Protein AF-B0X3X3-F1 (afdb_monomer_lite)

Secondary structure (DSSP, 8-state):
--HHHHHHHHHHHHHHHHHHHHHHHHHH-GGG-SHHHHHHHHHHHHHHHHHHHHHHHHTT---TTHHHHHHHHHHHHHHHHHHHHHHHHHHHHH-S----HHHHHHHHHHHHHHHHHHHHHHHHHHHH-TTS-GGGS--EETTTTEESSHHHHIIIIIHHHHHHHHHHHHHHHHHHHHHHHHHHHHHHHTTT---HHHHHHHHHHHHHHHHHHHHHHHHHHHHHHHHHH-TTS---HHHHIIIIIHHHHHHHHHHHHHHHHHHHHHHHHTTS-GGGTHHHHHHHHHHHHHHHHHHHHHHHHHHHHHHHHH-TT-HHHHHHHHHHHHHHHHHHHHHHHHGGGSTTTSS---

Radius of gyration: 22.92 Å; chains: 1; bounding box: 56×49×72 Å

Sequence (350 aa):
MSGSIIRPIIANITSIVFMLLTLIIYLCIPELRNVHGKCFICYVFSMLCSYTLLVFTKLDYKLYYCYYYQYFWIMAGFFWLNVLCFDIFWTFSSGVVKRDERKRFLKYSLYAWGCPMILLGLIVLIENTSFVPEDFRPQIAADHCYFGGLTAAAIYLYSLMTVLVLVNISFFVMTAIRILRVQRATDVALQHGSRRHSSVEDRYRIHLYLRLFVVMGVSWIFEVASFIACPEGSCNDTAMLLYYVLPVSVLMLAGFSLLVKTKLRINQFARQPQDTIRTDTKLDHERFFLTVLISVVLALSFALNVLSWAFPDNHVLYFLSSVSFYVVGVVIFFLFICNRHVDQWCGRSR

pLDDT: mean 70.04, std 15.09, range [31.62, 97.88]

InterPro domains:
  IPR017981 GPCR, family 2-like, 7TM [PS50261] (1-266)
  IPR051384 Methuselah G-protein coupled receptor [PTHR47154] (10-229)

Foldseek 3Di:
DDLVLVLVLLLLVLLLVLLVVVLVVCVVDVVQPFLLSVLVSQLSVLVSQLSVLVNCLSVQNQDFPLLLSNQLSVQLNLLSLLLNLVVLLCVLPPPDDDPDRPVSSVVSCCRSNVVSVVLSVVLVVQQPDPPDPPVQHQCQDSRRSHRPALNSCVPSPLVVLVVSLVSSVVSVVSSVVSLVVVVVVVVVCVVPDDPDPPVVVSVVVVVVSNVVCLVPSLLSVLVSVCCVVPVDVPDDVVSVCCSPVVSLVVVLVVLVVVLVVLVVVLVVLVPDDDDPRPVVNVVSVLVSVLSVVLSVLSVVLSVLVVVCVVCVVDPVSSSSSSNSVSVSVVVNVCSVVVVVPPVVPVPDDD

Organism: Culex quinquefasciatus (NCBI:txid7176)

Structure (mmCIF, N/CA/C/O backbone):
data_AF-B0X3X3-F1
#
_entry.id   AF-B0X3X3-F1
#
loop_
_atom_site.group_PDB
_atom_site.id
_atom_site.type_symbol
_atom_site.label_atom_id
_atom_site.label_alt_id
_atom_site.label_comp_id
_atom_site.label_asym_id
_atom_site.label_entity_id
_atom_site.label_seq_id
_atom_site.pdbx_PDB_ins_code
_atom_site.Cartn_x
_atom_site.Cartn_y
_atom_site.Cartn_z
_atom_site.occupancy
_atom_site.B_iso_or_equiv
_atom_site.auth_seq_id
_atom_site.auth_comp_id
_atom_site.auth_asym_id
_atom_site.auth_atom_id
_atom_site.pdbx_PDB_model_num
ATOM 1 N N . MET A 1 1 ? 20.658 16.329 -14.217 1.00 51.69 1 MET A N 1
ATOM 2 C CA . MET A 1 1 ? 19.467 15.450 -14.136 1.00 51.69 1 MET A CA 1
ATOM 3 C C . MET A 1 1 ? 18.235 16.281 -14.451 1.00 51.69 1 MET A C 1
ATOM 5 O O . MET A 1 1 ? 18.100 17.353 -13.877 1.00 51.69 1 MET A O 1
ATOM 9 N N . SER A 1 2 ? 17.378 15.831 -15.370 1.00 52.19 2 SER A N 1
ATOM 10 C CA . SER A 1 2 ? 16.112 16.515 -15.673 1.00 52.19 2 SER A CA 1
ATOM 11 C C . SER A 1 2 ? 15.215 16.576 -14.429 1.00 52.19 2 SER A C 1
ATOM 13 O O . SER A 1 2 ? 15.208 15.643 -13.618 1.00 52.19 2 SER A O 1
ATOM 15 N N . GLY A 1 3 ? 14.426 17.646 -14.290 1.00 56.72 3 GLY A N 1
ATOM 16 C CA . GLY A 1 3 ? 13.445 17.798 -13.212 1.00 56.72 3 GLY A CA 1
ATOM 17 C C . GLY A 1 3 ? 12.429 16.648 -13.131 1.00 56.72 3 GLY A C 1
ATOM 18 O O . GLY A 1 3 ? 11.877 16.421 -12.054 1.00 56.72 3 GLY A O 1
ATOM 19 N N . SER A 1 4 ? 12.235 15.876 -14.209 1.00 61.44 4 SER A N 1
ATOM 20 C CA . SER A 1 4 ? 11.372 14.683 -14.221 1.00 61.44 4 SER A CA 1
ATOM 21 C C . SER A 1 4 ? 11.908 13.511 -13.383 1.00 61.44 4 SER A C 1
ATOM 23 O O . SER A 1 4 ? 11.114 12.728 -12.869 1.00 61.44 4 SER A O 1
ATOM 25 N N . ILE A 1 5 ? 13.229 13.399 -13.183 1.00 67.44 5 ILE A N 1
ATOM 26 C CA . ILE A 1 5 ? 13.854 12.294 -12.426 1.00 67.44 5 ILE A CA 1
ATOM 27 C C . ILE A 1 5 ? 14.048 12.671 -10.950 1.00 67.44 5 ILE A C 1
ATOM 29 O O . ILE A 1 5 ? 13.888 11.841 -10.057 1.00 67.44 5 ILE A O 1
ATOM 33 N N . ILE A 1 6 ? 14.345 13.942 -10.669 1.00 72.19 6 ILE A N 1
ATOM 34 C CA . ILE A 1 6 ? 14.645 14.424 -9.310 1.00 72.19 6 ILE A CA 1
ATOM 35 C C . ILE A 1 6 ? 13.415 14.330 -8.399 1.00 72.19 6 ILE A C 1
ATOM 37 O O . ILE A 1 6 ? 13.509 13.878 -7.258 1.00 72.19 6 ILE A O 1
ATOM 41 N N . ARG A 1 7 ? 12.248 14.724 -8.916 1.00 68.62 7 ARG A N 1
ATOM 42 C CA . ARG A 1 7 ? 10.973 14.710 -8.187 1.00 68.62 7 ARG A CA 1
ATOM 43 C C . ARG A 1 7 ? 10.661 13.357 -7.534 1.00 68.62 7 ARG A C 1
ATOM 45 O O . ARG A 1 7 ? 10.563 13.299 -6.306 1.00 68.62 7 ARG A O 1
ATOM 52 N N . PRO A 1 8 ? 10.575 12.249 -8.290 1.00 73.38 8 PRO A N 1
ATOM 53 C CA . PRO A 1 8 ? 10.236 10.963 -7.702 1.00 73.38 8 PRO A CA 1
ATOM 54 C C . PRO A 1 8 ? 11.324 10.403 -6.770 1.00 73.38 8 PRO A C 1
ATOM 56 O O . PRO A 1 8 ? 10.996 9.639 -5.865 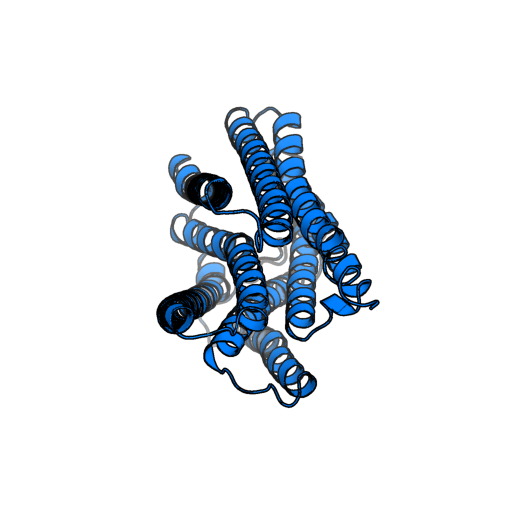1.00 73.38 8 PRO A O 1
ATOM 59 N N . ILE A 1 9 ? 12.599 10.773 -6.948 1.00 79.44 9 ILE A N 1
ATOM 60 C CA . ILE A 1 9 ? 13.672 10.392 -6.014 1.00 79.44 9 ILE A CA 1
ATOM 61 C C . ILE A 1 9 ? 13.445 11.052 -4.650 1.00 79.44 9 ILE A C 1
ATOM 63 O O . ILE A 1 9 ? 13.463 10.362 -3.632 1.00 79.44 9 ILE A O 1
ATOM 67 N N . ILE A 1 10 ? 13.170 12.361 -4.622 1.00 75.06 10 ILE A N 1
ATOM 68 C CA . ILE A 1 10 ? 12.890 13.098 -3.378 1.00 75.06 10 ILE A CA 1
ATOM 69 C C . ILE A 1 10 ? 11.678 12.495 -2.657 1.00 75.06 10 ILE A C 1
ATOM 71 O O . ILE A 1 10 ? 11.734 12.259 -1.447 1.00 75.06 10 ILE A O 1
ATOM 75 N N . ALA A 1 11 ? 10.603 12.196 -3.392 1.00 72.44 11 ALA A N 1
ATOM 76 C CA . ALA A 1 11 ? 9.403 11.583 -2.827 1.00 72.44 11 ALA A CA 1
ATOM 77 C C . ALA A 1 11 ? 9.692 10.208 -2.193 1.00 72.44 11 ALA A C 1
ATOM 79 O O . ALA A 1 11 ? 9.263 9.945 -1.066 1.00 72.44 11 ALA A O 1
ATOM 80 N N . ASN A 1 12 ? 10.470 9.363 -2.876 1.00 78.56 12 ASN A N 1
ATOM 81 C CA . ASN A 1 12 ? 10.851 8.042 -2.380 1.00 78.56 12 ASN A CA 1
ATOM 82 C C . ASN A 1 12 ? 11.773 8.120 -1.151 1.00 78.56 12 ASN A C 1
ATOM 84 O O . ASN A 1 12 ? 11.523 7.431 -0.165 1.00 78.56 12 ASN A O 1
ATOM 88 N N . ILE A 1 13 ? 12.802 8.978 -1.166 1.00 78.69 13 ILE A N 1
ATOM 89 C CA . ILE A 1 13 ? 13.702 9.180 -0.013 1.00 78.69 13 ILE A CA 1
ATOM 90 C C . ILE A 1 13 ? 12.909 9.661 1.199 1.00 78.69 13 ILE A C 1
ATOM 92 O O . ILE A 1 13 ? 13.101 9.169 2.311 1.00 78.69 13 ILE A O 1
ATOM 96 N N . THR A 1 14 ? 11.975 10.584 0.982 1.00 73.75 14 THR A N 1
ATOM 97 C CA . THR A 1 14 ? 11.128 11.068 2.068 1.00 73.75 14 THR A CA 1
ATOM 98 C C . THR A 1 14 ? 10.251 9.934 2.607 1.00 73.75 14 THR A C 1
ATOM 100 O O . THR A 1 14 ? 10.265 9.694 3.809 1.00 73.75 14 THR A O 1
ATOM 103 N N . SER A 1 15 ? 9.590 9.142 1.754 1.00 77.38 15 SER A N 1
ATOM 104 C CA . SER A 1 15 ? 8.859 7.938 2.196 1.00 77.38 15 SER A CA 1
ATOM 105 C C . SER A 1 15 ? 9.709 7.006 3.070 1.00 77.38 15 SER A C 1
ATOM 107 O O . SER A 1 15 ? 9.257 6.576 4.131 1.00 77.38 15 SER A O 1
ATOM 109 N N . ILE A 1 16 ? 10.954 6.737 2.662 1.00 80.69 16 ILE A N 1
ATOM 110 C CA . ILE A 1 16 ? 11.900 5.869 3.383 1.00 80.69 16 ILE A CA 1
ATOM 111 C C . ILE A 1 16 ? 12.154 6.386 4.803 1.00 80.69 16 ILE A C 1
ATOM 113 O O . ILE A 1 16 ? 12.035 5.620 5.759 1.00 80.69 16 ILE A O 1
ATOM 117 N N . VAL A 1 17 ? 12.446 7.681 4.967 1.00 78.62 17 VAL A N 1
ATOM 118 C CA . VAL A 1 17 ? 12.699 8.289 6.289 1.00 78.62 17 VAL A CA 1
ATOM 119 C C . VAL A 1 17 ? 11.501 8.091 7.223 1.00 78.62 17 VAL A C 1
ATOM 121 O O . VAL A 1 17 ? 11.659 7.688 8.374 1.00 78.62 17 VAL A O 1
ATOM 124 N N . PHE A 1 18 ? 10.285 8.313 6.729 1.00 72.50 18 PHE A N 1
ATOM 125 C CA . PHE A 1 18 ? 9.070 8.200 7.538 1.00 72.50 18 PHE A CA 1
ATOM 126 C C . PHE A 1 18 ? 8.701 6.746 7.856 1.00 72.50 18 PHE A C 1
ATOM 128 O O . PHE A 1 18 ? 8.250 6.447 8.967 1.00 72.50 18 PHE A O 1
ATOM 135 N N . MET A 1 19 ? 8.929 5.824 6.920 1.00 77.00 19 MET A N 1
ATOM 136 C CA . MET A 1 19 ? 8.778 4.389 7.166 1.00 77.00 19 MET A CA 1
ATOM 137 C C . MET A 1 19 ? 9.785 3.891 8.209 1.00 77.00 19 MET A C 1
ATOM 139 O O . MET A 1 19 ? 9.397 3.131 9.095 1.00 77.00 19 MET A O 1
ATOM 143 N N . LEU A 1 20 ? 11.035 4.370 8.175 1.00 77.00 20 LEU A N 1
ATOM 144 C CA . LEU A 1 20 ? 12.046 4.074 9.198 1.00 77.00 20 LEU A CA 1
ATOM 145 C C . LEU A 1 20 ? 11.620 4.571 10.578 1.00 77.00 20 LEU A C 1
ATOM 147 O O . LEU A 1 20 ? 11.649 3.802 11.536 1.00 77.00 20 LEU A O 1
ATOM 151 N N . LEU A 1 21 ? 11.174 5.826 10.683 1.00 72.94 21 LEU A N 1
ATOM 152 C CA . LEU A 1 21 ? 10.665 6.378 11.942 1.00 72.94 21 LEU A CA 1
ATOM 153 C C . LEU A 1 21 ? 9.489 5.552 12.479 1.00 72.94 21 LEU A C 1
ATOM 155 O O . LEU A 1 21 ? 9.468 5.185 13.653 1.00 72.94 21 LEU A O 1
ATOM 159 N N . THR A 1 22 ? 8.544 5.198 11.606 1.00 75.12 22 THR A N 1
ATOM 160 C CA . THR A 1 22 ? 7.396 4.353 11.962 1.00 75.12 22 THR A CA 1
ATOM 161 C C . THR A 1 22 ? 7.855 2.995 12.492 1.00 75.12 22 THR A C 1
ATOM 163 O O . THR A 1 22 ? 7.367 2.541 13.528 1.00 75.12 22 THR A O 1
ATOM 166 N N . LEU A 1 23 ? 8.818 2.361 11.817 1.00 77.31 23 LEU A N 1
ATOM 167 C CA . LEU A 1 23 ? 9.376 1.072 12.213 1.00 77.31 23 LEU A CA 1
ATOM 168 C C . LEU A 1 23 ? 10.046 1.156 13.589 1.00 77.31 23 LEU A C 1
ATOM 170 O O . LEU A 1 23 ? 9.747 0.342 14.460 1.00 77.31 23 LEU A O 1
ATOM 174 N N . ILE A 1 24 ? 10.893 2.167 13.803 1.00 75.94 24 ILE A N 1
ATOM 175 C CA . ILE A 1 24 ? 11.580 2.403 15.079 1.00 75.94 24 ILE A CA 1
ATOM 176 C C . ILE A 1 24 ? 10.559 2.508 16.206 1.00 75.94 24 ILE A C 1
ATOM 178 O O . ILE A 1 24 ? 10.681 1.825 17.218 1.00 75.94 24 ILE A O 1
ATOM 182 N N . ILE A 1 25 ? 9.510 3.306 16.031 1.00 75.62 25 ILE A N 1
ATOM 183 C CA . ILE A 1 25 ? 8.576 3.558 17.125 1.00 75.62 25 ILE A CA 1
ATOM 184 C C . ILE A 1 25 ? 7.717 2.319 17.423 1.00 75.62 25 ILE A C 1
ATOM 186 O O . ILE A 1 25 ? 7.512 1.981 18.590 1.00 75.62 25 ILE A O 1
ATOM 190 N N . TYR A 1 26 ? 7.276 1.584 16.398 1.00 74.06 26 TYR A N 1
ATOM 191 C CA . TYR A 1 26 ? 6.576 0.309 16.592 1.00 74.06 26 TYR A CA 1
ATOM 192 C C . TYR A 1 26 ? 7.452 -0.763 17.265 1.00 74.06 26 TYR A C 1
ATOM 194 O O . TYR A 1 26 ? 6.925 -1.634 17.959 1.00 74.06 26 TYR A O 1
ATOM 202 N N . LEU A 1 27 ? 8.776 -0.717 17.077 1.00 78.06 27 LEU A N 1
ATOM 203 C CA . LEU A 1 27 ? 9.722 -1.618 17.739 1.00 78.06 27 LEU A CA 1
ATOM 204 C C . LEU A 1 27 ? 10.036 -1.192 19.180 1.00 78.06 27 LEU A C 1
ATOM 206 O O . LEU A 1 27 ? 10.147 -2.062 20.049 1.00 78.06 27 LEU A O 1
ATOM 210 N N . CYS A 1 28 ? 10.150 0.115 19.431 1.00 74.19 28 CYS A N 1
ATOM 211 C CA . CYS A 1 28 ? 10.475 0.689 20.737 1.00 74.19 28 CYS A CA 1
ATOM 212 C C . CYS A 1 28 ? 9.324 0.606 21.741 1.00 74.19 28 CYS A C 1
ATOM 214 O O . CYS A 1 28 ? 9.598 0.527 22.932 1.00 74.19 28 CYS A O 1
ATOM 216 N N . ILE A 1 29 ? 8.066 0.622 21.287 1.00 74.50 29 ILE A N 1
ATOM 217 C CA . ILE A 1 29 ? 6.879 0.598 22.154 1.00 74.50 29 ILE A CA 1
ATOM 218 C C . ILE A 1 29 ? 6.342 -0.842 22.247 1.00 74.50 29 ILE A C 1
ATOM 220 O O . ILE A 1 29 ? 5.699 -1.323 21.303 1.00 74.50 29 ILE A O 1
ATOM 224 N N . PRO A 1 30 ? 6.573 -1.573 23.357 1.00 73.25 30 PRO A N 1
ATOM 225 C CA . PRO A 1 30 ? 6.165 -2.970 23.490 1.00 73.25 30 PRO A CA 1
ATOM 226 C C . PRO A 1 30 ? 4.664 -3.201 23.305 1.00 73.25 30 PRO A C 1
ATOM 228 O O . PRO A 1 30 ? 4.270 -4.225 22.743 1.00 73.25 30 PRO A O 1
ATOM 231 N N . GLU A 1 31 ? 3.844 -2.236 23.713 1.00 66.75 31 GLU A N 1
ATOM 232 C CA . GLU A 1 31 ? 2.381 -2.250 23.655 1.00 66.75 31 GLU A CA 1
ATOM 233 C C . GLU A 1 31 ? 1.847 -2.256 22.213 1.00 66.75 31 GLU A C 1
ATOM 235 O O . GLU A 1 31 ? 0.705 -2.661 21.968 1.00 66.75 31 GLU A O 1
ATOM 240 N N . LEU A 1 32 ? 2.659 -1.825 21.239 1.00 65.94 32 LEU A N 1
ATOM 241 C CA . LEU A 1 32 ? 2.320 -1.862 19.815 1.00 65.94 32 LEU A CA 1
ATOM 242 C C . LEU A 1 32 ? 2.666 -3.205 19.160 1.00 65.94 32 LEU A C 1
ATOM 244 O O . LEU A 1 32 ? 2.128 -3.509 18.101 1.00 65.94 32 LEU A O 1
ATOM 248 N N . ARG A 1 33 ? 3.481 -4.064 19.786 1.00 78.88 33 ARG A N 1
ATOM 249 C CA . ARG A 1 33 ? 3.977 -5.329 19.198 1.00 78.88 33 ARG A CA 1
ATOM 250 C C . ARG A 1 33 ? 3.035 -6.526 19.386 1.00 78.88 33 ARG A C 1
ATOM 252 O O . ARG A 1 33 ? 3.477 -7.676 19.464 1.00 78.88 33 ARG A O 1
ATOM 259 N N . ASN A 1 34 ? 1.729 -6.275 19.437 1.00 81.81 34 ASN A N 1
ATOM 260 C CA . ASN A 1 34 ? 0.716 -7.331 19.341 1.00 81.81 34 ASN A CA 1
ATOM 261 C C . ASN A 1 34 ? 0.719 -7.967 17.931 1.00 81.81 34 ASN A C 1
ATOM 263 O O . ASN A 1 34 ? 1.446 -7.522 17.044 1.00 81.81 34 ASN A O 1
ATOM 267 N N . VAL A 1 35 ? -0.073 -9.020 17.693 1.00 85.50 35 VAL A N 1
ATOM 268 C CA . VAL A 1 35 ? -0.091 -9.708 16.378 1.00 85.50 35 VAL A CA 1
ATOM 269 C C . VAL A 1 35 ? -0.354 -8.747 15.222 1.00 85.50 35 VAL A C 1
ATOM 271 O O . VAL A 1 35 ? 0.333 -8.824 14.208 1.00 85.50 35 VAL A O 1
ATOM 274 N N . HIS A 1 36 ? -1.309 -7.832 15.385 1.00 82.62 36 HIS A N 1
ATOM 275 C CA . HIS A 1 36 ? -1.642 -6.855 14.356 1.00 82.62 36 HIS A CA 1
ATOM 276 C C . HIS A 1 36 ? -0.459 -5.919 14.075 1.00 82.62 36 HIS A C 1
ATOM 278 O O . HIS A 1 36 ? -0.061 -5.748 12.927 1.00 82.62 36 HIS A O 1
ATOM 284 N N . GLY A 1 37 ? 0.160 -5.377 15.125 1.00 82.19 37 GLY A N 1
ATOM 285 C CA . GLY A 1 37 ? 1.334 -4.521 14.998 1.00 82.19 37 GLY A CA 1
ATOM 286 C C . GLY A 1 37 ? 2.544 -5.243 14.414 1.00 82.19 37 GLY A C 1
ATOM 287 O O . GLY A 1 37 ? 3.256 -4.659 13.611 1.00 82.19 37 GLY A O 1
ATOM 288 N N . LYS A 1 38 ? 2.743 -6.534 14.708 1.00 87.94 38 LYS A N 1
ATOM 289 C CA . LYS A 1 38 ? 3.776 -7.352 14.048 1.00 87.94 38 LYS A CA 1
ATOM 290 C C . LYS A 1 38 ? 3.525 -7.489 12.546 1.00 87.94 38 LYS A C 1
ATOM 292 O O . LYS A 1 38 ? 4.461 -7.343 11.771 1.00 87.94 38 LYS A O 1
ATOM 297 N N . CYS A 1 39 ? 2.276 -7.711 12.130 1.00 89.56 39 CYS A N 1
ATOM 298 C CA . CYS A 1 39 ? 1.922 -7.729 10.706 1.00 89.56 39 CYS A CA 1
ATOM 299 C C . CYS A 1 39 ? 2.173 -6.361 10.053 1.00 89.56 39 CYS A C 1
ATOM 301 O O . CYS A 1 39 ? 2.692 -6.294 8.942 1.00 89.56 39 CYS A O 1
ATOM 303 N N . PHE A 1 40 ? 1.858 -5.273 10.763 1.00 84.19 40 PHE A N 1
ATOM 304 C CA . PHE A 1 40 ? 2.094 -3.910 10.289 1.00 84.19 40 PHE A CA 1
ATOM 305 C C . PHE A 1 40 ? 3.588 -3.594 10.156 1.00 84.19 40 PHE A C 1
ATOM 307 O O . PHE A 1 40 ? 4.004 -3.044 9.144 1.00 84.19 40 PHE A O 1
ATOM 314 N N . ILE A 1 41 ? 4.409 -4.013 11.121 1.00 87.12 41 ILE A N 1
ATOM 315 C CA . ILE A 1 41 ? 5.874 -3.922 11.059 1.00 87.12 41 ILE A CA 1
ATOM 316 C C . ILE A 1 41 ? 6.398 -4.643 9.812 1.00 87.12 41 ILE A C 1
ATOM 318 O O . ILE A 1 41 ? 7.181 -4.063 9.067 1.00 87.12 41 ILE A O 1
ATOM 322 N N . CYS A 1 42 ? 5.948 -5.874 9.545 1.00 94.12 42 CYS A N 1
ATOM 323 C CA . CYS A 1 42 ? 6.378 -6.626 8.362 1.00 94.12 42 CYS A CA 1
ATOM 324 C C . CYS A 1 42 ? 5.932 -5.971 7.044 1.00 94.12 42 CYS A C 1
ATOM 326 O O . CYS A 1 42 ? 6.711 -5.937 6.090 1.00 94.12 42 CYS A O 1
ATOM 328 N N . TYR A 1 43 ? 4.723 -5.402 7.000 1.00 90.50 43 TYR A N 1
ATOM 329 C CA . TYR A 1 43 ? 4.252 -4.595 5.872 1.00 90.50 43 TYR A CA 1
ATOM 330 C C . TYR A 1 43 ? 5.160 -3.381 5.628 1.00 90.50 43 TYR A C 1
ATOM 332 O O . TYR A 1 43 ? 5.707 -3.232 4.535 1.00 90.50 43 TYR A O 1
ATOM 340 N N . VAL A 1 44 ? 5.362 -2.541 6.652 1.00 85.00 44 VAL A N 1
ATOM 341 C CA . VAL A 1 44 ? 6.178 -1.319 6.554 1.00 85.00 44 VAL A CA 1
ATOM 342 C C . VAL A 1 44 ? 7.615 -1.658 6.175 1.00 85.00 44 VAL A C 1
ATOM 344 O O . VAL A 1 44 ? 8.192 -0.983 5.332 1.00 85.00 44 VAL A O 1
ATOM 347 N N . PHE A 1 45 ? 8.178 -2.723 6.744 1.00 92.38 45 PHE A N 1
ATOM 348 C CA . PHE A 1 45 ? 9.517 -3.197 6.408 1.00 92.38 45 PHE A CA 1
ATOM 349 C C . PHE A 1 45 ? 9.628 -3.639 4.941 1.00 92.38 45 PHE A C 1
ATOM 351 O O . PHE A 1 45 ? 10.558 -3.232 4.251 1.00 92.38 45 PHE A O 1
ATOM 358 N N . SER A 1 46 ? 8.655 -4.404 4.437 1.00 94.62 46 SER A N 1
ATOM 359 C CA . SER A 1 46 ? 8.650 -4.839 3.032 1.00 94.62 46 SER A CA 1
ATOM 360 C C . SER A 1 46 ? 8.578 -3.644 2.078 1.00 94.62 46 SER A C 1
ATOM 362 O O . SER A 1 46 ? 9.344 -3.557 1.116 1.00 94.62 46 SER A O 1
ATOM 364 N N . MET A 1 47 ? 7.713 -2.674 2.390 1.00 86.94 47 MET A N 1
ATOM 365 C CA . MET A 1 47 ? 7.604 -1.437 1.620 1.00 86.94 47 MET A CA 1
ATOM 366 C C . MET A 1 47 ? 8.887 -0.605 1.690 1.00 86.94 47 MET A C 1
ATOM 368 O O . MET A 1 47 ? 9.356 -0.140 0.656 1.00 86.94 47 MET A O 1
ATOM 372 N N . LEU A 1 48 ? 9.497 -0.465 2.868 1.00 87.62 48 LEU A N 1
ATOM 373 C CA . LEU A 1 48 ? 10.762 0.244 3.055 1.00 87.62 48 LEU A CA 1
ATOM 374 C C . LEU A 1 48 ? 11.862 -0.321 2.141 1.00 87.62 48 LEU A C 1
ATOM 376 O O . LEU A 1 48 ? 12.534 0.443 1.444 1.00 87.62 48 LEU A O 1
ATOM 380 N N . CYS A 1 49 ? 12.018 -1.648 2.105 1.00 94.62 49 CYS A N 1
ATOM 381 C CA . CYS A 1 49 ? 12.972 -2.315 1.220 1.00 94.62 49 CYS A CA 1
ATOM 382 C C . CYS A 1 49 ? 12.662 -2.051 -0.263 1.00 94.62 49 CYS A C 1
ATOM 384 O O . CYS A 1 49 ? 13.565 -1.699 -1.022 1.00 94.62 49 CYS A O 1
ATOM 386 N N . SER A 1 50 ? 11.388 -2.135 -0.658 1.00 91.62 50 SER A N 1
ATOM 387 C CA . SER A 1 50 ? 10.935 -1.832 -2.023 1.00 91.62 50 SER A CA 1
ATOM 388 C C . SER A 1 50 ? 11.235 -0.388 -2.448 1.00 91.62 50 SER A C 1
ATOM 390 O O . SER A 1 50 ? 11.757 -0.164 -3.539 1.00 91.62 50 SER A O 1
ATOM 392 N N . TYR A 1 51 ? 10.932 0.604 -1.604 1.00 87.88 51 TYR A N 1
ATOM 393 C CA . TYR A 1 51 ? 11.211 2.015 -1.903 1.00 87.88 51 TYR A CA 1
ATOM 394 C C . TYR A 1 51 ? 12.713 2.306 -1.950 1.00 87.88 51 TYR A C 1
ATOM 396 O O . TYR A 1 51 ? 13.151 3.109 -2.771 1.00 87.88 51 TYR A O 1
ATOM 404 N N . THR A 1 52 ? 13.503 1.640 -1.105 1.00 91.25 52 THR A N 1
ATOM 405 C CA . THR A 1 52 ? 14.966 1.776 -1.090 1.00 91.25 52 THR A CA 1
ATOM 406 C C . THR A 1 52 ? 15.579 1.286 -2.399 1.00 91.25 52 THR A C 1
ATOM 408 O O . THR A 1 52 ? 16.364 2.005 -3.016 1.00 91.25 52 THR A O 1
ATOM 411 N N . LEU A 1 53 ? 15.170 0.105 -2.869 1.00 89.94 53 LEU A N 1
ATOM 412 C CA . LEU A 1 53 ? 15.591 -0.411 -4.172 1.00 89.94 53 LEU A CA 1
ATOM 413 C C . LEU A 1 53 ? 15.179 0.539 -5.303 1.00 89.94 53 LEU A C 1
ATOM 415 O O . LEU A 1 53 ? 16.021 0.894 -6.120 1.00 89.94 53 LEU A O 1
ATOM 419 N N . LEU A 1 54 ? 13.951 1.064 -5.283 1.00 87.06 54 LEU A N 1
ATOM 420 C CA . LEU A 1 54 ? 13.473 2.022 -6.284 1.00 87.06 54 LEU A CA 1
ATOM 421 C C . LEU A 1 54 ? 14.276 3.340 -6.324 1.00 87.06 54 LEU A C 1
ATOM 423 O O . LEU A 1 54 ? 14.324 4.005 -7.357 1.00 87.06 54 LEU A O 1
ATOM 427 N N . VAL A 1 55 ? 14.885 3.766 -5.213 1.00 88.00 55 VAL A N 1
ATOM 428 C CA . VAL A 1 55 ? 15.810 4.915 -5.211 1.00 88.00 55 VAL A CA 1
ATOM 429 C C . VAL A 1 55 ? 17.130 4.540 -5.874 1.00 88.00 55 VAL A C 1
ATOM 431 O O . VAL A 1 55 ? 17.613 5.303 -6.709 1.00 88.00 55 VAL A O 1
ATOM 434 N N . PHE A 1 56 ? 17.692 3.374 -5.547 1.00 87.12 56 PHE A N 1
ATOM 435 C CA . PHE A 1 56 ? 18.939 2.912 -6.157 1.00 87.12 56 PHE A CA 1
ATOM 436 C C . PHE A 1 56 ? 18.824 2.781 -7.676 1.00 87.12 56 PHE A C 1
ATOM 438 O O . PHE A 1 56 ? 19.716 3.235 -8.389 1.00 87.12 56 PHE A O 1
ATOM 445 N N . THR A 1 57 ? 17.704 2.255 -8.175 1.00 83.75 57 THR A N 1
ATOM 446 C CA . THR A 1 57 ? 17.467 2.121 -9.620 1.00 83.75 57 THR A CA 1
ATOM 447 C C . THR A 1 57 ? 17.357 3.477 -10.312 1.00 83.75 57 THR A C 1
ATOM 449 O O . THR A 1 57 ? 17.934 3.676 -11.374 1.00 83.75 57 THR A O 1
ATOM 452 N N . LYS A 1 58 ? 16.689 4.460 -9.693 1.00 83.50 58 LYS A N 1
ATOM 453 C CA . LYS A 1 58 ? 16.564 5.826 -10.242 1.00 83.50 58 LYS A CA 1
ATOM 454 C C . LYS A 1 58 ? 17.860 6.634 -10.209 1.00 83.50 58 LYS A C 1
ATOM 456 O O . LYS A 1 58 ? 17.985 7.604 -10.952 1.00 83.50 58 LYS A O 1
ATOM 461 N N . LEU A 1 59 ? 18.793 6.260 -9.340 1.00 85.06 59 LEU A N 1
ATOM 462 C CA . LEU A 1 59 ? 20.145 6.816 -9.286 1.00 85.06 59 LEU A CA 1
ATOM 463 C C . LEU A 1 59 ? 21.124 6.077 -10.215 1.00 85.06 59 LEU A C 1
ATOM 465 O O . LEU A 1 59 ? 22.319 6.347 -10.157 1.00 85.06 59 LEU A O 1
ATOM 469 N N . ASP A 1 60 ? 20.617 5.179 -11.068 1.00 80.25 60 ASP A N 1
ATOM 470 C CA . ASP A 1 60 ? 21.384 4.416 -12.059 1.00 80.25 60 ASP A CA 1
ATOM 471 C C . ASP A 1 60 ? 22.472 3.512 -11.439 1.00 80.25 60 ASP A C 1
ATOM 473 O O . ASP A 1 60 ? 23.504 3.206 -12.041 1.00 80.25 60 ASP A O 1
ATOM 477 N N . TYR A 1 61 ? 22.252 3.052 -10.199 1.00 79.94 61 TYR A N 1
ATOM 478 C CA . TYR A 1 61 ? 23.106 2.032 -9.595 1.00 79.94 61 TYR A CA 1
ATOM 479 C C . TYR A 1 61 ? 22.787 0.663 -10.197 1.00 79.94 61 TYR A C 1
ATOM 481 O O . TYR A 1 61 ? 21.710 0.103 -9.978 1.00 79.94 61 TYR A O 1
ATOM 489 N N . LYS A 1 62 ? 23.767 0.082 -10.895 1.00 75.88 62 LYS A N 1
ATOM 490 C CA . LYS A 1 62 ? 23.684 -1.283 -11.427 1.00 75.88 62 LYS A CA 1
ATOM 491 C C . LYS A 1 62 ? 23.719 -2.296 -10.289 1.00 75.88 62 LYS A C 1
ATOM 493 O O . LYS A 1 62 ? 24.781 -2.613 -9.754 1.00 75.88 62 LYS A O 1
ATOM 498 N N . LEU A 1 63 ? 22.551 -2.806 -9.922 1.00 76.94 63 LEU A N 1
ATOM 499 C CA . LEU A 1 63 ? 22.409 -3.830 -8.898 1.00 76.94 63 LEU A CA 1
ATOM 500 C C . LEU A 1 63 ? 22.014 -5.151 -9.564 1.00 76.94 63 LEU A C 1
ATOM 502 O O . LEU A 1 63 ? 20.911 -5.291 -10.087 1.00 76.94 63 LEU A O 1
ATOM 506 N N . TYR A 1 64 ? 22.919 -6.131 -9.549 1.00 78.75 64 TYR A N 1
ATOM 507 C CA . TYR A 1 64 ? 22.636 -7.456 -10.100 1.00 78.75 64 TYR A CA 1
ATOM 508 C C . TYR A 1 64 ? 21.384 -8.050 -9.455 1.00 78.75 64 TYR A C 1
ATOM 510 O O . TYR A 1 64 ? 21.204 -7.958 -8.240 1.00 78.75 64 TYR A O 1
ATOM 518 N N . TYR A 1 65 ? 20.524 -8.663 -10.272 1.00 81.50 65 TYR A N 1
ATOM 519 C CA . TYR A 1 65 ? 19.302 -9.326 -9.806 1.00 81.50 65 TYR A CA 1
ATOM 520 C C . TYR A 1 65 ? 18.300 -8.404 -9.088 1.00 81.50 65 TYR A C 1
ATOM 522 O O . TYR A 1 65 ? 17.362 -8.889 -8.454 1.00 81.50 65 TYR A O 1
ATOM 530 N N . CYS A 1 66 ? 18.449 -7.080 -9.210 1.00 86.19 66 CYS A N 1
ATOM 531 C CA . CYS A 1 66 ? 17.585 -6.082 -8.577 1.00 86.19 66 CYS A CA 1
ATOM 532 C C . CYS A 1 66 ? 16.094 -6.305 -8.827 1.00 86.19 66 CYS A C 1
ATOM 534 O O . CYS A 1 66 ? 15.296 -6.110 -7.916 1.00 86.19 66 CYS A O 1
ATOM 536 N N . TYR A 1 67 ? 15.723 -6.760 -10.025 1.00 85.62 67 TYR A N 1
ATOM 537 C CA . TYR A 1 67 ? 14.347 -7.086 -10.377 1.00 85.62 67 TYR A CA 1
ATOM 538 C C . TYR A 1 67 ? 13.740 -8.134 -9.431 1.00 85.62 67 TYR A C 1
ATOM 540 O O . TYR A 1 67 ? 12.644 -7.934 -8.913 1.00 85.62 67 TYR A O 1
ATOM 548 N N . TYR A 1 68 ? 14.463 -9.221 -9.144 1.00 89.88 68 TYR A N 1
ATOM 549 C CA . TYR A 1 68 ? 13.962 -10.296 -8.285 1.00 89.88 68 TYR A CA 1
ATOM 550 C C . TYR A 1 68 ? 13.736 -9.807 -6.852 1.00 89.88 68 TYR A C 1
ATOM 552 O O . TYR A 1 68 ? 12.717 -10.124 -6.236 1.00 89.88 68 TYR A O 1
ATOM 560 N N . TYR A 1 69 ? 14.650 -8.975 -6.346 1.00 91.12 69 TYR A N 1
ATOM 561 C CA . TYR A 1 69 ? 14.490 -8.333 -5.044 1.00 91.12 69 TYR A CA 1
ATOM 562 C C . TYR A 1 69 ? 13.318 -7.349 -5.041 1.00 91.12 69 TYR A C 1
ATOM 564 O O . TYR A 1 69 ? 12.484 -7.398 -4.138 1.00 91.12 69 TYR A O 1
ATOM 572 N N . GLN A 1 70 ? 13.220 -6.486 -6.054 1.00 90.75 70 GLN A N 1
ATOM 573 C CA . GLN A 1 70 ? 12.147 -5.501 -6.183 1.00 90.75 70 GLN A CA 1
ATOM 574 C C . GLN A 1 70 ? 10.777 -6.185 -6.213 1.00 90.75 70 GLN A C 1
ATOM 576 O O . GLN A 1 70 ? 9.883 -5.808 -5.453 1.00 90.75 70 GLN A O 1
ATOM 581 N N . TYR A 1 71 ? 10.631 -7.223 -7.039 1.00 92.44 71 TYR A N 1
ATOM 582 C CA . TYR A 1 71 ? 9.409 -8.009 -7.151 1.00 92.44 71 TYR A CA 1
ATOM 583 C C . TYR A 1 71 ? 9.029 -8.651 -5.813 1.00 92.44 71 TYR A C 1
ATOM 585 O O . TYR A 1 71 ? 7.894 -8.502 -5.356 1.00 92.44 71 TYR A O 1
ATOM 593 N N . PHE A 1 72 ? 9.983 -9.317 -5.153 1.00 95.69 72 PHE A N 1
ATOM 594 C CA . PHE A 1 72 ? 9.750 -9.956 -3.860 1.00 95.69 72 PHE A CA 1
ATOM 595 C C . PHE A 1 72 ? 9.250 -8.963 -2.810 1.00 95.69 72 PHE A C 1
ATOM 597 O O . PHE A 1 72 ? 8.248 -9.232 -2.148 1.00 95.69 72 PHE A O 1
ATOM 604 N N . TRP A 1 73 ? 9.914 -7.813 -2.668 1.00 96.12 73 TRP A N 1
ATOM 605 C CA . TRP A 1 73 ? 9.565 -6.830 -1.643 1.00 96.12 73 TRP A CA 1
ATOM 606 C C . TRP A 1 73 ? 8.222 -6.148 -1.903 1.00 96.12 73 TRP A C 1
ATOM 608 O O . TRP A 1 73 ? 7.448 -5.980 -0.956 1.00 96.12 73 TRP A O 1
ATOM 618 N N . ILE A 1 74 ? 7.909 -5.814 -3.162 1.00 91.50 74 ILE A N 1
ATOM 619 C CA . ILE A 1 74 ? 6.581 -5.298 -3.527 1.00 91.50 74 ILE A CA 1
ATOM 620 C C . ILE A 1 74 ? 5.516 -6.340 -3.178 1.00 91.50 74 ILE A C 1
ATOM 622 O O . ILE A 1 74 ? 4.581 -6.038 -2.433 1.00 91.50 74 ILE A O 1
ATOM 626 N N . MET A 1 75 ? 5.672 -7.580 -3.651 1.00 94.88 75 MET A N 1
ATOM 627 C CA . MET A 1 75 ? 4.677 -8.627 -3.420 1.00 94.88 75 MET A CA 1
ATOM 628 C C . MET A 1 75 ? 4.512 -8.946 -1.937 1.00 94.88 75 MET A C 1
ATOM 630 O O . MET A 1 75 ? 3.383 -9.024 -1.455 1.00 94.88 75 MET A O 1
ATOM 634 N N . ALA A 1 76 ? 5.604 -9.052 -1.181 1.00 96.94 76 ALA A N 1
ATOM 635 C CA . ALA A 1 76 ? 5.543 -9.219 0.267 1.00 96.94 76 ALA A CA 1
ATOM 636 C C . ALA A 1 76 ? 4.742 -8.093 0.934 1.00 96.94 76 ALA A C 1
ATOM 638 O O . ALA A 1 76 ? 3.886 -8.375 1.774 1.00 96.94 76 ALA A O 1
ATOM 639 N N . GLY A 1 77 ? 4.933 -6.838 0.514 1.00 91.94 77 GLY A N 1
ATOM 640 C CA . GLY A 1 77 ? 4.111 -5.710 0.956 1.00 91.94 77 GLY A CA 1
ATOM 641 C C . GLY A 1 77 ? 2.615 -5.942 0.717 1.00 91.94 77 GLY A C 1
ATOM 642 O O . GLY A 1 77 ? 1.814 -5.834 1.647 1.00 91.94 77 GLY A O 1
ATOM 643 N N . PHE A 1 78 ? 2.219 -6.343 -0.491 1.00 89.75 78 PHE A N 1
ATOM 644 C CA . PHE A 1 78 ? 0.813 -6.610 -0.818 1.00 89.75 78 PHE A CA 1
ATOM 645 C C . PHE A 1 78 ? 0.209 -7.779 -0.029 1.00 89.75 78 PHE A C 1
ATOM 647 O O . PHE A 1 78 ? -0.919 -7.676 0.462 1.00 89.75 78 PHE A O 1
ATOM 654 N N . PHE A 1 79 ? 0.950 -8.872 0.149 1.00 95.62 79 PHE A N 1
ATOM 655 C CA . PHE A 1 79 ? 0.484 -10.009 0.942 1.00 95.62 79 PHE A CA 1
ATOM 656 C C . PHE A 1 79 ? 0.386 -9.674 2.438 1.00 95.62 79 PHE A C 1
ATOM 658 O O . PHE A 1 79 ? -0.583 -10.066 3.091 1.00 95.62 79 PHE A O 1
ATOM 665 N N . TRP A 1 80 ? 1.319 -8.892 2.987 1.00 94.75 80 TRP A N 1
ATOM 666 C CA . TRP A 1 80 ? 1.214 -8.392 4.360 1.00 94.75 80 TRP A CA 1
ATOM 667 C C . TRP A 1 80 ? 0.039 -7.428 4.543 1.00 94.75 80 TRP A C 1
ATOM 669 O O . TRP A 1 80 ? -0.659 -7.502 5.557 1.00 94.75 80 TRP A O 1
ATOM 679 N N . LEU A 1 81 ? -0.246 -6.577 3.553 1.00 87.19 81 LEU A N 1
ATOM 680 C CA . LEU A 1 81 ? -1.448 -5.740 3.547 1.00 87.19 81 LEU A CA 1
ATOM 681 C C . LEU A 1 81 ? -2.725 -6.592 3.532 1.00 87.19 81 LEU A C 1
ATOM 683 O O . LEU A 1 81 ? -3.684 -6.291 4.246 1.00 87.19 81 LEU A O 1
ATOM 687 N N . ASN A 1 82 ? -2.724 -7.687 2.773 1.00 88.50 82 ASN A N 1
ATOM 688 C CA . ASN A 1 82 ? -3.830 -8.635 2.747 1.00 88.50 82 ASN A CA 1
ATOM 689 C C . ASN A 1 82 ? -4.041 -9.327 4.101 1.00 88.50 82 ASN A C 1
ATOM 691 O O . ASN A 1 82 ? -5.168 -9.367 4.598 1.00 88.50 82 ASN A O 1
ATOM 695 N N . VAL A 1 83 ? -2.961 -9.756 4.760 1.00 93.25 83 VAL A N 1
ATOM 696 C CA . VAL A 1 83 ? -3.002 -10.270 6.139 1.00 93.25 83 VAL A CA 1
ATOM 697 C C . VAL A 1 83 ? -3.564 -9.237 7.112 1.00 93.25 83 VAL A C 1
ATOM 699 O O . VAL A 1 83 ? -4.376 -9.595 7.962 1.00 93.25 83 VAL A O 1
ATOM 702 N N . LEU A 1 84 ? -3.171 -7.964 7.003 1.00 85.50 84 LEU A N 1
ATOM 703 C CA . LEU A 1 84 ? -3.700 -6.896 7.857 1.00 85.50 84 LEU A CA 1
ATOM 704 C C . LEU A 1 84 ? -5.218 -6.749 7.698 1.00 85.50 84 LEU A C 1
ATOM 706 O O . LEU A 1 84 ? -5.936 -6.694 8.700 1.00 85.50 84 LEU A O 1
ATOM 710 N N . CYS A 1 85 ? -5.713 -6.738 6.457 1.00 82.00 85 CYS A N 1
ATOM 711 C CA . CYS A 1 85 ? -7.145 -6.648 6.159 1.00 82.00 85 CYS A CA 1
ATOM 712 C C . CYS A 1 85 ? -7.908 -7.871 6.681 1.00 82.00 85 CYS A C 1
ATOM 714 O O . CYS A 1 85 ? -8.963 -7.732 7.306 1.00 82.00 85 CYS A O 1
ATOM 716 N N . PHE A 1 86 ? -7.347 -9.064 6.477 1.00 87.00 86 PHE A N 1
ATOM 717 C CA . PHE A 1 86 ? -7.912 -10.306 6.985 1.00 87.00 86 PHE A CA 1
ATOM 718 C C . PHE A 1 86 ? -7.944 -10.342 8.518 1.00 87.00 86 PHE A C 1
ATOM 720 O O . PHE A 1 86 ? -8.967 -10.704 9.093 1.00 87.00 86 PHE A O 1
ATOM 727 N N . ASP A 1 87 ? -6.869 -9.937 9.202 1.00 85.44 87 ASP A N 1
ATOM 728 C CA . ASP A 1 87 ? -6.812 -9.943 10.667 1.00 85.44 87 ASP A CA 1
ATOM 729 C C . ASP A 1 87 ? -7.852 -8.996 11.273 1.00 85.44 87 ASP A C 1
ATOM 731 O O . ASP A 1 87 ? -8.506 -9.358 12.254 1.00 85.44 87 ASP A O 1
ATOM 735 N N . ILE A 1 88 ? -8.063 -7.823 10.665 1.00 77.75 88 ILE A N 1
ATOM 736 C CA . ILE A 1 88 ? -9.135 -6.893 11.045 1.00 77.75 88 ILE A CA 1
ATOM 737 C C . ILE A 1 88 ? -10.494 -7.582 10.884 1.00 77.75 88 ILE A C 1
ATOM 739 O O . ILE A 1 88 ? -11.237 -7.710 11.861 1.00 77.75 88 ILE A O 1
ATOM 743 N N . PHE A 1 89 ? -10.795 -8.086 9.684 1.00 79.00 89 PHE A N 1
ATOM 744 C CA . PHE A 1 89 ? -12.055 -8.771 9.393 1.00 79.00 89 PHE A CA 1
ATOM 745 C C . PHE A 1 89 ? -12.324 -9.923 10.368 1.00 79.00 89 PHE A C 1
ATOM 747 O O . PHE A 1 89 ? -13.382 -9.988 10.999 1.00 79.00 89 PHE A O 1
ATOM 754 N N . TRP A 1 90 ? -11.339 -10.799 10.555 1.00 80.62 90 TRP A N 1
ATOM 755 C CA . TRP A 1 90 ? -11.433 -11.958 11.431 1.00 80.62 90 TRP A CA 1
ATOM 756 C C . TRP A 1 90 ? -11.649 -11.562 12.894 1.00 80.62 90 TRP A C 1
ATOM 758 O O . TRP A 1 90 ? -12.448 -12.190 13.595 1.00 80.62 90 TRP A O 1
ATOM 768 N N . THR A 1 91 ? -10.973 -10.503 13.353 1.00 74.75 91 THR A N 1
ATOM 769 C CA . THR A 1 91 ? -11.108 -9.977 14.718 1.00 74.75 91 THR A CA 1
ATOM 770 C C . THR A 1 91 ? -12.533 -9.524 15.015 1.00 74.75 91 THR A C 1
ATOM 772 O O . THR A 1 91 ? -13.045 -9.839 16.087 1.00 74.75 91 THR A O 1
ATOM 775 N N . PHE A 1 92 ? -13.192 -8.848 14.071 1.00 64.81 92 PHE A N 1
ATOM 776 C CA . PHE A 1 92 ? -14.567 -8.363 14.249 1.00 64.81 92 PHE A CA 1
ATOM 777 C C . PHE A 1 92 ? -15.639 -9.408 13.944 1.00 64.81 92 PHE A C 1
ATOM 779 O O . PHE A 1 92 ? -16.749 -9.330 14.474 1.00 64.81 92 PHE A O 1
ATOM 786 N N . SER A 1 93 ? -15.327 -10.391 13.101 1.00 67.62 93 SER A N 1
ATOM 787 C CA . SER A 1 93 ? -16.259 -11.465 12.765 1.00 67.62 93 SER A CA 1
ATOM 788 C C . SER A 1 93 ? -16.388 -12.483 13.899 1.00 67.62 93 SER A C 1
ATOM 790 O O . SER A 1 93 ? -17.497 -12.894 14.241 1.00 67.62 93 SER A O 1
ATOM 792 N N . SER A 1 94 ? -15.264 -12.859 14.517 1.00 60.69 94 SER A N 1
ATOM 793 C CA . SER A 1 94 ? -15.213 -14.102 15.287 1.00 60.69 94 SER A CA 1
ATOM 794 C C . SER A 1 94 ? -15.776 -14.003 16.701 1.00 60.69 94 SER A C 1
ATOM 796 O O . SER A 1 94 ? -16.264 -15.011 17.182 1.00 60.69 94 SER A O 1
ATOM 798 N N . GLY A 1 95 ? -15.713 -12.864 17.405 1.00 55.66 95 GLY A N 1
ATOM 799 C CA . GLY A 1 95 ? -16.231 -12.722 18.787 1.00 55.66 95 GLY A CA 1
ATOM 800 C C . GLY A 1 95 ? -15.661 -13.697 19.846 1.00 55.66 95 GLY A C 1
ATOM 801 O O . GLY A 1 95 ? -15.994 -13.593 21.022 1.00 55.66 95 GLY A O 1
ATOM 802 N N . VAL A 1 96 ? -14.803 -14.640 19.445 1.00 54.06 96 VAL A N 1
ATOM 803 C CA . VAL A 1 96 ? -14.252 -15.732 20.249 1.00 54.06 96 VAL A CA 1
ATOM 804 C C . VAL A 1 96 ? -12.915 -15.306 20.851 1.00 54.06 96 VAL A C 1
ATOM 806 O O . VAL A 1 96 ? -12.062 -14.724 20.174 1.00 54.06 96 VAL A O 1
ATOM 809 N N . VAL A 1 97 ? -12.723 -15.638 22.130 1.00 53.53 97 VAL A N 1
ATOM 810 C CA . VAL A 1 97 ? -11.470 -15.459 22.875 1.00 53.53 97 VAL A CA 1
ATOM 811 C C . VAL A 1 97 ? -10.325 -16.121 22.104 1.00 53.53 97 VAL A C 1
ATOM 813 O O . VAL A 1 97 ? -10.283 -17.341 21.938 1.00 53.53 97 VAL A O 1
ATOM 816 N N . LYS A 1 98 ? -9.400 -15.301 21.597 1.00 61.78 98 LYS A N 1
ATOM 817 C CA . LYS A 1 98 ? -8.311 -15.734 20.716 1.00 61.78 98 LYS A CA 1
ATOM 818 C C . LYS A 1 98 ? -7.308 -16.585 21.491 1.00 61.78 98 LYS A C 1
ATOM 820 O O . LYS A 1 98 ? -6.411 -16.060 22.145 1.00 61.78 98 LYS A O 1
ATOM 825 N N . ARG A 1 99 ? -7.437 -17.908 21.402 1.00 59.38 99 ARG A N 1
ATOM 826 C CA . ARG A 1 99 ? -6.418 -18.828 21.909 1.00 59.38 99 ARG A CA 1
ATOM 827 C C . ARG A 1 99 ? -5.247 -18.871 20.922 1.00 59.38 99 ARG A C 1
ATOM 829 O O . ARG A 1 99 ? -5.368 -19.399 19.821 1.00 59.38 99 ARG A O 1
ATOM 836 N N . ASP A 1 100 ? -4.125 -18.315 21.378 1.00 78.94 100 ASP A N 1
ATOM 837 C CA . ASP A 1 100 ? -2.761 -18.462 20.849 1.00 78.94 100 ASP A CA 1
ATOM 838 C C . ASP A 1 100 ? -2.334 -17.496 19.715 1.00 78.94 100 ASP A C 1
ATOM 840 O O . ASP A 1 100 ? -2.247 -17.826 18.528 1.00 78.94 100 ASP A O 1
ATOM 844 N N . GLU A 1 101 ? -2.003 -16.262 20.110 1.00 83.19 101 GLU A N 1
ATOM 845 C CA . GLU A 1 101 ? -1.502 -15.190 19.238 1.00 83.19 101 GLU A CA 1
ATOM 846 C C . GLU A 1 101 ? -0.264 -15.572 18.414 1.00 83.19 101 GLU A C 1
ATOM 848 O O . GLU A 1 101 ? -0.132 -15.155 17.259 1.00 83.19 101 GLU A O 1
ATOM 853 N N . ARG A 1 102 ? 0.623 -16.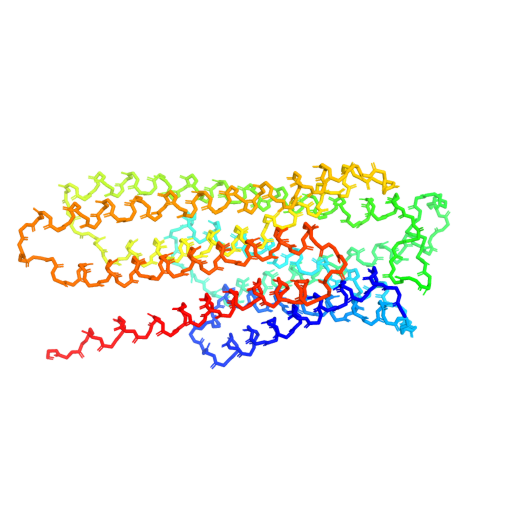398 18.978 1.00 85.56 102 ARG A N 1
ATOM 854 C CA . ARG A 1 102 ? 1.875 -16.810 18.334 1.00 85.56 102 ARG A CA 1
ATOM 855 C C . ARG A 1 102 ? 1.627 -17.728 17.141 1.00 85.56 102 ARG A C 1
ATOM 857 O O . ARG A 1 102 ? 2.195 -17.503 16.075 1.00 85.56 102 ARG A O 1
ATOM 864 N N . LYS A 1 103 ? 0.751 -18.726 17.292 1.00 88.62 103 LYS A N 1
ATOM 865 C CA . LYS A 1 103 ? 0.380 -19.642 16.197 1.00 88.62 103 LYS A CA 1
ATOM 866 C C . LYS A 1 103 ? -0.319 -18.903 15.063 1.00 88.62 103 LYS A C 1
ATOM 868 O O . LYS A 1 103 ? -0.088 -19.205 13.897 1.00 88.62 103 LYS A O 1
ATOM 873 N N . ARG A 1 104 ? -1.148 -17.913 15.402 1.00 89.12 104 ARG A N 1
ATOM 874 C CA . ARG A 1 104 ? -1.805 -17.052 14.416 1.00 89.12 104 ARG A CA 1
ATOM 875 C C . ARG A 1 104 ? -0.790 -16.248 13.604 1.00 89.12 104 ARG A C 1
ATOM 877 O O . ARG A 1 104 ? -0.829 -16.309 12.381 1.00 89.12 104 ARG A O 1
ATOM 884 N N . PHE A 1 105 ? 0.150 -15.572 14.270 1.00 91.62 105 PHE A N 1
ATOM 885 C CA . PHE A 1 105 ? 1.209 -14.839 13.572 1.00 91.62 105 PHE A CA 1
ATOM 886 C C . PHE A 1 105 ? 2.075 -15.759 12.700 1.00 91.62 105 PHE A C 1
ATOM 888 O O . PHE A 1 105 ? 2.406 -15.391 11.581 1.00 91.62 105 PHE A O 1
ATOM 895 N N . LEU A 1 106 ? 2.388 -16.975 13.163 1.00 93.88 106 LEU A N 1
ATOM 896 C CA . LEU A 1 106 ? 3.153 -17.940 12.369 1.00 93.88 106 LEU A CA 1
ATOM 897 C C . LEU A 1 106 ? 2.442 -18.305 11.056 1.00 93.88 106 LEU A C 1
ATOM 899 O O . LEU A 1 106 ? 3.075 -18.305 10.005 1.00 93.88 106 LEU A O 1
ATOM 903 N N . LYS A 1 107 ? 1.128 -18.562 11.100 1.00 93.94 107 LYS A N 1
ATOM 904 C CA . LYS A 1 107 ? 0.326 -18.840 9.895 1.00 93.94 107 LYS A CA 1
ATOM 905 C C . LYS A 1 107 ? 0.310 -17.651 8.935 1.00 93.94 107 LYS A C 1
ATOM 907 O O . LYS A 1 107 ? 0.494 -17.835 7.738 1.00 93.94 107 LYS A O 1
ATOM 912 N N . TYR A 1 108 ? 0.131 -16.443 9.467 1.00 95.25 108 TYR A N 1
ATOM 913 C CA . TYR A 1 108 ? 0.183 -15.212 8.678 1.00 95.25 108 TYR A CA 1
ATOM 914 C C . TYR A 1 108 ? 1.545 -15.009 8.013 1.00 95.25 108 TYR A C 1
ATOM 916 O O . TYR A 1 108 ? 1.606 -14.708 6.829 1.00 95.25 108 TYR A O 1
ATOM 924 N N . SER A 1 109 ? 2.626 -15.234 8.760 1.00 96.38 109 SER A N 1
ATOM 925 C CA . SER A 1 109 ? 4.002 -15.120 8.280 1.00 96.38 109 SER A CA 1
ATOM 926 C C . SER A 1 109 ? 4.306 -16.136 7.178 1.00 96.38 109 SER A C 1
ATOM 928 O O . SER A 1 109 ? 4.889 -15.775 6.161 1.00 96.38 109 SER A O 1
ATOM 930 N N . LEU A 1 110 ? 3.883 -17.394 7.347 1.00 97.25 110 LEU A N 1
ATOM 931 C CA . LEU A 1 110 ? 4.076 -18.438 6.337 1.00 97.25 110 LEU A CA 1
ATOM 932 C C . LEU A 1 110 ? 3.374 -18.085 5.019 1.00 97.25 110 LEU A C 1
ATOM 934 O O . LEU A 1 110 ? 3.958 -18.252 3.955 1.00 97.25 110 LEU A O 1
ATOM 938 N N . TYR A 1 111 ? 2.153 -17.556 5.096 1.00 97.38 111 TYR A N 1
ATOM 939 C CA . TYR A 1 111 ? 1.416 -17.080 3.928 1.00 97.38 111 TYR A CA 1
ATOM 940 C C . TYR A 1 111 ? 2.088 -15.857 3.285 1.00 97.38 111 TYR A C 1
ATOM 942 O O . TYR A 1 111 ? 2.417 -15.883 2.102 1.00 97.38 111 TYR A O 1
ATOM 950 N N . ALA A 1 112 ? 2.342 -14.803 4.064 1.00 97.00 112 ALA A N 1
ATOM 951 C CA . ALA A 1 112 ? 2.761 -13.517 3.517 1.00 97.00 112 ALA A CA 1
ATOM 952 C C . ALA A 1 112 ? 4.205 -13.483 3.007 1.00 97.00 112 ALA A C 1
ATOM 954 O O . ALA A 1 112 ? 4.501 -12.689 2.122 1.00 97.00 112 ALA A O 1
ATOM 955 N N . TRP A 1 113 ? 5.090 -14.344 3.517 1.00 97.88 113 TRP A N 1
ATOM 956 C CA . TRP A 1 113 ? 6.430 -14.528 2.950 1.00 97.88 113 TRP A CA 1
ATOM 957 C C . TRP A 1 113 ? 6.478 -15.642 1.908 1.00 97.88 113 TRP A C 1
ATOM 959 O O . TRP A 1 113 ? 7.132 -15.492 0.878 1.00 97.88 113 TRP A O 1
ATOM 969 N N . GLY A 1 114 ? 5.773 -16.750 2.154 1.00 97.69 114 GLY A N 1
ATOM 970 C CA . GLY A 1 114 ? 5.811 -17.922 1.286 1.00 97.69 114 GLY A CA 1
ATOM 971 C C . GLY A 1 114 ? 5.204 -17.662 -0.088 1.00 97.69 114 GLY A C 1
ATOM 972 O O . GLY A 1 114 ? 5.805 -18.035 -1.092 1.00 97.69 114 GLY A O 1
ATOM 973 N N . CYS A 1 115 ? 4.057 -16.981 -0.165 1.00 97.31 115 CYS A N 1
ATOM 974 C CA . CYS A 1 115 ? 3.410 -16.696 -1.447 1.00 97.31 115 CYS A CA 1
ATOM 975 C C . CYS A 1 115 ? 4.293 -15.847 -2.387 1.00 97.31 115 CYS A C 1
ATOM 977 O O . CYS A 1 115 ? 4.504 -16.288 -3.517 1.00 97.31 115 CYS A O 1
ATOM 979 N N . PRO A 1 116 ? 4.888 -14.711 -1.963 1.00 96.81 116 PRO A N 1
ATOM 980 C CA . PRO A 1 116 ? 5.866 -13.988 -2.779 1.00 96.81 116 PRO A CA 1
ATOM 981 C C . PRO A 1 116 ? 7.062 -14.836 -3.219 1.00 96.81 116 PRO A C 1
ATOM 983 O O . PRO A 1 116 ? 7.481 -14.719 -4.366 1.00 96.81 116 PRO A O 1
ATOM 986 N N . MET A 1 117 ? 7.602 -15.702 -2.347 1.00 96.75 117 MET A N 1
ATOM 987 C CA . MET A 1 117 ? 8.717 -16.591 -2.711 1.00 96.75 117 MET A CA 1
ATOM 988 C C . MET A 1 117 ? 8.320 -17.590 -3.799 1.00 96.75 117 MET A C 1
ATOM 990 O O . MET A 1 117 ? 9.075 -17.793 -4.747 1.00 96.75 117 MET A O 1
ATOM 994 N N . ILE A 1 118 ? 7.135 -18.194 -3.683 1.00 97.19 118 ILE A N 1
ATOM 995 C CA . ILE A 1 118 ? 6.610 -19.131 -4.684 1.00 97.19 118 ILE A CA 1
ATOM 996 C C . ILE A 1 118 ? 6.390 -18.407 -6.013 1.00 97.19 118 ILE A C 1
ATOM 998 O O . ILE A 1 118 ? 6.842 -18.886 -7.048 1.00 97.19 118 ILE A O 1
ATOM 1002 N N . LEU A 1 119 ? 5.750 -17.235 -5.990 1.00 95.44 119 LEU A N 1
ATOM 1003 C CA . LEU A 1 119 ? 5.514 -16.429 -7.189 1.00 95.44 119 LEU A CA 1
ATOM 1004 C C . LEU A 1 119 ? 6.823 -16.008 -7.866 1.00 95.44 119 LEU A C 1
ATOM 1006 O O . LEU A 1 119 ? 6.935 -16.088 -9.085 1.00 95.44 119 LEU A O 1
ATOM 1010 N N . LEU A 1 120 ? 7.825 -15.605 -7.084 1.00 94.56 120 LEU A N 1
ATOM 1011 C CA . LEU A 1 120 ? 9.155 -15.299 -7.600 1.00 94.56 120 LEU A CA 1
ATOM 1012 C C . LEU A 1 120 ? 9.805 -16.536 -8.239 1.00 94.56 120 LEU A C 1
ATOM 1014 O O . LEU A 1 120 ? 10.351 -16.439 -9.334 1.00 94.56 120 LEU A O 1
ATOM 1018 N N . GLY A 1 121 ? 9.720 -17.698 -7.586 1.00 93.69 121 GLY A N 1
ATOM 1019 C CA . GLY A 1 121 ? 10.220 -18.959 -8.133 1.00 93.69 121 GLY A CA 1
ATOM 1020 C C . GLY A 1 121 ? 9.560 -19.328 -9.463 1.00 93.69 121 GLY A C 1
ATOM 1021 O O . GLY A 1 121 ? 10.247 -19.766 -10.382 1.00 93.69 121 GLY A O 1
ATOM 1022 N N . LEU A 1 122 ? 8.252 -19.081 -9.601 1.00 92.50 122 LEU A N 1
ATOM 1023 C CA . LEU A 1 122 ? 7.529 -19.265 -10.863 1.00 92.50 122 LEU A CA 1
ATOM 1024 C C . LEU A 1 122 ? 8.020 -18.309 -11.952 1.00 92.50 122 LEU A C 1
ATOM 1026 O O . LEU A 1 122 ? 8.211 -18.743 -13.080 1.00 92.50 122 LEU A O 1
ATOM 1030 N N . ILE A 1 123 ? 8.273 -17.039 -11.627 1.00 90.81 123 ILE A N 1
ATOM 1031 C CA . ILE A 1 123 ? 8.832 -16.069 -12.583 1.00 90.81 123 ILE A CA 1
ATOM 1032 C C . ILE A 1 123 ? 10.211 -16.513 -13.067 1.00 90.81 123 ILE A C 1
ATOM 1034 O O . ILE A 1 123 ? 10.456 -16.528 -14.269 1.00 90.81 123 ILE A O 1
ATOM 1038 N N . VAL A 1 124 ? 11.094 -16.912 -12.145 1.00 90.12 124 VAL A N 1
ATOM 1039 C CA . VAL A 1 124 ? 12.429 -17.425 -12.488 1.00 90.12 124 VAL A CA 1
ATOM 1040 C C . VAL A 1 124 ? 12.313 -18.667 -13.370 1.00 90.12 124 VAL A C 1
ATOM 1042 O O . VAL A 1 124 ? 13.044 -18.790 -14.349 1.00 90.12 124 VAL A O 1
ATOM 1045 N N . LEU A 1 125 ? 11.386 -19.575 -13.059 1.00 90.19 125 LEU A N 1
ATOM 1046 C CA . LEU A 1 125 ? 11.153 -20.764 -13.870 1.00 90.19 125 LEU A CA 1
ATOM 1047 C C . LEU A 1 125 ? 10.688 -20.390 -15.283 1.00 90.19 125 LEU A C 1
ATOM 1049 O O . LEU A 1 125 ? 11.285 -20.851 -16.249 1.00 90.19 125 LEU A O 1
ATOM 1053 N N . ILE A 1 126 ? 9.670 -19.534 -15.404 1.00 88.94 126 ILE A N 1
ATOM 1054 C CA . ILE A 1 126 ? 9.104 -19.118 -16.694 1.00 88.94 126 ILE A CA 1
ATOM 1055 C C . ILE A 1 126 ? 10.168 -18.442 -17.563 1.00 88.94 126 ILE A C 1
ATOM 1057 O O . ILE A 1 126 ? 10.296 -18.801 -18.732 1.00 88.94 126 ILE A O 1
ATOM 1061 N N . GLU A 1 127 ? 10.966 -17.538 -16.989 1.00 85.44 127 GLU A N 1
ATOM 1062 C CA . GLU A 1 127 ? 12.040 -16.832 -17.701 1.00 85.44 127 GLU A CA 1
ATOM 1063 C C . GLU A 1 127 ? 13.071 -17.800 -18.307 1.00 85.44 127 GLU A C 1
ATOM 1065 O O . GLU A 1 127 ? 13.543 -17.590 -19.421 1.00 85.44 127 GLU A O 1
ATOM 1070 N N . ASN A 1 128 ? 13.389 -18.893 -17.605 1.00 83.94 128 ASN A N 1
ATOM 1071 C CA . ASN A 1 128 ? 14.408 -19.858 -18.030 1.00 83.94 128 ASN A CA 1
ATOM 1072 C C . ASN A 1 128 ? 13.853 -21.028 -18.862 1.00 83.94 128 ASN A C 1
ATOM 1074 O O . ASN A 1 128 ? 14.614 -21.903 -19.280 1.00 83.94 128 ASN A O 1
ATOM 1078 N N . THR A 1 129 ? 12.542 -21.080 -19.106 1.00 84.62 129 THR A N 1
ATOM 1079 C CA . THR A 1 129 ? 11.922 -22.162 -19.884 1.00 84.62 129 THR A CA 1
ATOM 1080 C C . THR A 1 129 ? 11.687 -21.765 -21.335 1.00 84.62 129 THR A C 1
ATOM 1082 O O . THR A 1 129 ? 11.113 -20.722 -21.634 1.00 84.62 129 THR A O 1
ATOM 1085 N N . SER A 1 130 ? 12.047 -22.655 -22.262 1.00 82.31 130 SER A N 1
ATOM 1086 C CA . SER A 1 130 ? 11.769 -22.487 -23.695 1.00 82.31 130 SER A CA 1
ATOM 1087 C C . SER A 1 130 ? 10.305 -22.746 -24.076 1.00 82.31 130 SER A C 1
ATOM 1089 O O . SER A 1 130 ? 9.905 -22.435 -25.193 1.00 82.31 130 SER A O 1
ATOM 1091 N N . PHE A 1 131 ? 9.505 -23.299 -23.158 1.00 81.00 131 PHE A N 1
ATOM 1092 C CA . PHE A 1 131 ? 8.110 -23.685 -23.394 1.00 81.00 131 PHE A CA 1
ATOM 1093 C C . PHE A 1 131 ? 7.160 -22.490 -23.556 1.00 81.00 131 PHE A C 1
ATOM 1095 O O . PHE A 1 131 ? 6.151 -22.593 -24.249 1.00 81.00 131 PHE A O 1
ATOM 1102 N N . VAL A 1 132 ? 7.470 -21.356 -22.922 1.00 81.81 132 VAL A N 1
ATOM 1103 C CA . VAL A 1 132 ? 6.646 -20.144 -23.004 1.00 81.81 132 VAL A CA 1
ATOM 1104 C C . VAL A 1 132 ? 7.134 -19.284 -24.178 1.00 81.81 132 VAL A C 1
ATOM 1106 O O . VAL A 1 132 ? 8.346 -19.037 -24.253 1.00 81.81 132 VAL A O 1
ATOM 1109 N N . PRO A 1 133 ? 6.242 -18.832 -25.088 1.00 81.50 133 PRO A N 1
ATOM 1110 C CA . PRO A 1 133 ? 6.609 -17.932 -26.181 1.00 81.50 133 PRO A CA 1
ATOM 1111 C C . PRO A 1 133 ? 7.250 -16.649 -25.654 1.00 81.50 133 PRO A C 1
ATOM 1113 O O . PRO A 1 133 ? 6.881 -16.177 -24.579 1.00 81.50 133 PRO A O 1
ATOM 1116 N N . GLU A 1 134 ? 8.189 -16.074 -26.408 1.00 75.88 134 GLU A N 1
ATOM 1117 C CA . GLU A 1 134 ? 8.968 -14.913 -25.953 1.00 75.88 134 GLU A CA 1
ATOM 1118 C C . GLU A 1 134 ? 8.090 -13.721 -25.558 1.00 75.88 134 GLU A C 1
ATOM 1120 O O . GLU A 1 134 ? 8.364 -13.091 -24.539 1.00 75.88 134 GLU A O 1
ATOM 1125 N N . ASP A 1 135 ? 6.979 -13.492 -26.263 1.00 74.38 135 ASP A N 1
ATOM 1126 C CA . ASP A 1 135 ? 6.019 -12.411 -25.986 1.00 74.38 135 ASP A CA 1
ATOM 1127 C C . ASP A 1 135 ? 5.360 -12.497 -24.599 1.00 74.38 135 ASP A C 1
ATOM 1129 O O . ASP A 1 135 ? 4.895 -11.492 -24.059 1.00 74.38 135 ASP A O 1
ATOM 1133 N N . PHE A 1 136 ? 5.315 -13.694 -24.007 1.00 76.62 136 PHE A N 1
ATOM 1134 C CA . PHE A 1 136 ? 4.733 -13.937 -22.685 1.00 76.62 136 PHE A CA 1
ATOM 1135 C C . PHE A 1 136 ? 5.784 -14.130 -21.593 1.00 76.62 136 PHE A C 1
ATOM 1137 O O . PHE A 1 136 ? 5.420 -14.344 -20.433 1.00 76.62 136 PHE A O 1
ATOM 1144 N N . ARG A 1 137 ? 7.078 -14.067 -21.919 1.00 81.06 137 ARG A N 1
ATOM 1145 C CA . ARG A 1 137 ? 8.124 -14.126 -20.895 1.00 81.06 137 ARG A CA 1
ATOM 1146 C C . ARG A 1 137 ? 8.186 -12.801 -20.123 1.00 81.06 137 ARG A C 1
ATOM 1148 O O . ARG A 1 137 ? 7.855 -11.752 -20.672 1.00 81.06 137 ARG A O 1
ATOM 1155 N N . PRO A 1 138 ? 8.598 -12.824 -18.845 1.00 76.00 138 PRO A N 1
ATOM 1156 C CA . PRO A 1 138 ? 8.852 -11.613 -18.070 1.00 76.00 138 PRO A CA 1
ATOM 1157 C C . PRO A 1 138 ? 9.816 -10.623 -18.748 1.00 76.00 138 PRO A C 1
ATOM 1159 O O . PRO A 1 138 ? 9.705 -9.422 -18.484 1.00 76.00 138 PRO A O 1
ATOM 1162 N N . GLN A 1 139 ? 10.710 -11.119 -19.622 1.00 74.19 139 GLN A N 1
ATOM 1163 C CA . GLN A 1 139 ? 11.662 -10.333 -20.420 1.00 74.19 139 GLN A CA 1
ATOM 1164 C C . GLN A 1 139 ? 12.437 -9.371 -19.520 1.00 74.19 139 GLN A C 1
ATOM 1166 O O . GLN A 1 139 ? 12.304 -8.152 -19.617 1.00 74.19 139 GLN A O 1
ATOM 1171 N N . ILE A 1 140 ? 13.174 -9.909 -18.550 1.00 71.25 140 ILE A N 1
ATOM 1172 C CA . ILE A 1 140 ? 13.753 -9.088 -17.484 1.00 71.25 140 ILE A CA 1
ATOM 1173 C C . ILE A 1 140 ? 14.818 -8.159 -18.081 1.00 71.25 140 ILE A C 1
ATOM 1175 O O . ILE A 1 140 ? 15.882 -8.602 -18.513 1.00 71.25 140 ILE A O 1
ATOM 1179 N N . ALA A 1 141 ? 14.552 -6.851 -18.073 1.00 63.12 141 ALA A N 1
ATOM 1180 C CA . ALA A 1 141 ? 15.502 -5.856 -18.551 1.00 63.12 141 ALA A CA 1
ATOM 1181 C C . ALA A 1 141 ? 16.599 -5.643 -17.498 1.00 63.12 141 ALA A C 1
ATOM 1183 O O . ALA A 1 141 ? 16.354 -5.066 -16.433 1.00 63.12 141 ALA A O 1
ATOM 1184 N N . ALA A 1 142 ? 17.819 -6.096 -17.805 1.00 59.38 142 ALA A N 1
ATOM 1185 C CA . ALA A 1 142 ? 18.973 -6.007 -16.906 1.00 59.38 142 ALA A CA 1
ATOM 1186 C C . ALA A 1 142 ? 19.288 -4.565 -16.457 1.00 59.38 142 ALA A C 1
ATOM 1188 O O . ALA A 1 142 ? 19.795 -4.369 -15.354 1.00 59.38 142 ALA A O 1
ATOM 1189 N N . ASP A 1 143 ? 18.932 -3.570 -17.275 1.00 60.59 143 ASP A N 1
ATOM 1190 C CA . ASP A 1 143 ? 19.331 -2.172 -17.081 1.00 60.59 143 ASP A CA 1
ATOM 1191 C C . ASP A 1 143 ? 18.300 -1.310 -16.328 1.00 60.59 143 ASP A C 1
ATOM 1193 O O . ASP A 1 143 ? 18.616 -0.195 -15.917 1.00 60.59 143 ASP A O 1
ATOM 1197 N N . HIS A 1 144 ? 17.071 -1.795 -16.104 1.00 65.00 144 HIS A N 1
ATOM 1198 C CA . HIS A 1 144 ? 15.995 -0.979 -15.511 1.00 65.00 144 HIS A CA 1
ATOM 1199 C C . HIS A 1 144 ? 15.353 -1.565 -14.249 1.00 65.00 144 HIS A C 1
ATOM 1201 O O . HIS A 1 144 ? 14.472 -0.931 -13.666 1.00 65.00 144 HIS A O 1
ATOM 1207 N N . CYS A 1 145 ? 15.810 -2.730 -13.772 1.00 78.88 145 CYS A N 1
ATOM 1208 C CA . CYS A 1 145 ? 15.304 -3.365 -12.545 1.00 78.88 145 CYS A CA 1
ATOM 1209 C C . CYS A 1 145 ? 13.772 -3.481 -12.510 1.00 78.88 145 CYS A C 1
ATOM 1211 O O . CYS A 1 145 ? 13.129 -3.310 -11.471 1.00 78.88 145 CYS A O 1
ATOM 1213 N N . TYR A 1 146 ? 13.200 -3.755 -13.679 1.00 79.44 146 TYR A N 1
ATOM 1214 C CA . TYR A 1 146 ? 11.772 -3.806 -13.935 1.00 79.44 146 TYR A CA 1
ATOM 1215 C C . TYR A 1 146 ? 11.490 -4.782 -15.085 1.00 79.44 146 TYR A C 1
ATOM 1217 O O . TYR A 1 146 ? 12.417 -5.295 -15.715 1.00 79.44 146 TYR A O 1
ATOM 1225 N N . PHE A 1 147 ? 10.213 -5.055 -15.342 1.00 80.50 147 PHE A N 1
ATOM 1226 C CA . PHE A 1 147 ? 9.794 -5.840 -16.503 1.00 80.50 147 PHE A CA 1
ATOM 1227 C C . PHE A 1 147 ? 10.212 -5.138 -17.799 1.00 80.50 147 PHE A C 1
ATOM 1229 O O . PHE A 1 147 ? 10.064 -3.920 -17.905 1.00 80.50 147 PHE A O 1
ATOM 1236 N N . GLY A 1 148 ? 10.706 -5.893 -18.785 1.00 72.00 148 GLY A N 1
ATOM 1237 C CA . GLY A 1 148 ? 11.123 -5.335 -20.077 1.00 72.00 148 GLY A CA 1
ATOM 1238 C C . GLY A 1 148 ? 9.962 -4.892 -20.963 1.00 72.00 148 GLY A C 1
ATOM 1239 O O . GLY A 1 148 ? 10.164 -4.094 -21.872 1.00 72.00 148 GLY A O 1
ATOM 1240 N N . GLY A 1 149 ? 8.740 -5.345 -20.664 1.00 77.94 149 GLY A N 1
ATOM 1241 C CA . GLY A 1 149 ? 7.529 -4.954 -21.376 1.00 77.94 149 GLY A CA 1
ATOM 1242 C C . GLY A 1 149 ? 6.351 -4.667 -20.448 1.00 77.94 149 GLY A C 1
ATOM 1243 O O . GLY A 1 149 ? 6.198 -5.269 -19.381 1.00 77.94 149 GLY A O 1
ATOM 1244 N N . LEU A 1 150 ? 5.468 -3.776 -20.898 1.00 78.31 150 LEU A N 1
ATOM 1245 C CA . LEU A 1 150 ? 4.209 -3.442 -20.225 1.00 78.31 150 LEU A CA 1
ATOM 1246 C C . LEU A 1 150 ? 3.296 -4.659 -20.066 1.00 78.31 150 LEU A C 1
ATOM 1248 O O . LEU A 1 150 ? 2.709 -4.847 -19.004 1.00 78.31 150 LEU A O 1
ATOM 1252 N N . THR A 1 151 ? 3.232 -5.528 -21.076 1.00 80.62 151 THR A N 1
ATOM 1253 C CA . THR A 1 151 ? 2.459 -6.777 -21.034 1.00 80.62 151 THR A CA 1
ATOM 1254 C C . THR A 1 151 ? 2.955 -7.707 -19.928 1.00 80.62 151 THR A C 1
ATOM 1256 O O . THR A 1 151 ? 2.154 -8.250 -19.168 1.00 80.62 151 THR A O 1
ATOM 1259 N N . ALA A 1 152 ? 4.274 -7.837 -19.766 1.00 84.38 152 ALA A N 1
ATOM 1260 C CA . ALA A 1 152 ? 4.861 -8.636 -18.697 1.00 84.38 152 ALA A CA 1
ATOM 1261 C C . ALA A 1 152 ? 4.553 -8.041 -17.311 1.00 84.38 152 ALA A C 1
ATOM 1263 O O . ALA A 1 152 ? 4.105 -8.766 -16.421 1.00 84.38 152 ALA A O 1
ATOM 1264 N N . ALA A 1 153 ? 4.693 -6.720 -17.139 1.00 84.25 153 ALA A N 1
ATOM 1265 C CA . ALA A 1 153 ? 4.300 -6.042 -15.901 1.00 84.25 153 ALA A CA 1
ATOM 1266 C C . ALA A 1 153 ? 2.801 -6.214 -15.596 1.00 84.25 153 ALA A C 1
ATOM 1268 O O . ALA A 1 153 ? 2.420 -6.462 -14.449 1.00 84.25 153 ALA A O 1
ATOM 1269 N N . ALA A 1 154 ? 1.949 -6.133 -16.621 1.00 83.06 154 ALA A N 1
ATOM 1270 C CA . ALA A 1 154 ? 0.508 -6.312 -16.496 1.00 83.06 154 ALA A CA 1
ATOM 1271 C C . ALA A 1 154 ? 0.161 -7.717 -15.995 1.00 83.06 154 ALA A C 1
ATOM 1273 O O . ALA A 1 154 ? -0.590 -7.863 -15.030 1.00 83.06 154 ALA A O 1
ATOM 1274 N N . ILE A 1 155 ? 0.738 -8.746 -16.619 1.00 85.69 155 ILE A N 1
ATOM 1275 C CA . ILE A 1 155 ? 0.442 -10.148 -16.320 1.00 85.69 155 ILE A CA 1
ATOM 1276 C C . ILE A 1 155 ? 1.034 -10.560 -14.974 1.00 85.69 155 ILE A C 1
ATOM 1278 O O . ILE A 1 155 ? 0.314 -11.103 -14.141 1.00 85.69 155 ILE A O 1
ATOM 1282 N N . TYR A 1 156 ? 2.321 -10.313 -14.737 1.00 88.19 156 TYR A N 1
ATOM 1283 C CA . TYR A 1 156 ? 3.029 -10.914 -13.603 1.00 88.19 156 TYR A CA 1
ATOM 1284 C C . TYR A 1 156 ? 3.006 -10.065 -12.331 1.00 88.19 156 TYR A C 1
ATOM 1286 O O . TYR A 1 156 ? 3.203 -10.608 -11.248 1.00 88.19 156 TYR A O 1
ATOM 1294 N N . LEU A 1 157 ? 2.755 -8.757 -12.425 1.00 88.44 157 LEU A N 1
ATOM 1295 C CA . LEU A 1 157 ? 2.754 -7.855 -11.270 1.00 88.44 157 LEU A CA 1
ATOM 1296 C C . LEU A 1 157 ? 1.372 -7.242 -11.025 1.00 88.44 157 LEU A C 1
ATOM 1298 O O . LEU A 1 157 ? 0.755 -7.508 -9.990 1.00 88.44 157 LEU A O 1
ATOM 1302 N N . TYR A 1 158 ? 0.852 -6.462 -11.974 1.00 84.62 158 TYR A N 1
ATOM 1303 C CA . TYR A 1 158 ? -0.379 -5.697 -11.756 1.00 84.62 158 TYR A CA 1
ATOM 1304 C C . TYR A 1 158 ? -1.635 -6.569 -11.683 1.00 84.62 158 TYR A C 1
ATOM 1306 O O . TYR A 1 158 ? -2.535 -6.252 -10.902 1.00 84.62 158 TYR A O 1
ATOM 1314 N N . SER A 1 159 ? -1.712 -7.691 -12.407 1.00 85.50 159 SER A N 1
ATOM 1315 C CA . SER A 1 159 ? -2.853 -8.613 -12.295 1.00 85.50 159 SER A CA 1
ATOM 1316 C C . SER A 1 159 ? -2.965 -9.195 -10.877 1.00 85.50 159 SER A C 1
ATOM 1318 O O . SER A 1 159 ? -4.039 -9.173 -10.271 1.00 85.50 159 SER A O 1
ATOM 1320 N N . LEU A 1 160 ? -1.839 -9.622 -10.295 1.00 90.38 160 LEU A N 1
ATOM 1321 C CA . LEU A 1 160 ? -1.775 -10.185 -8.947 1.00 90.38 160 LEU A CA 1
ATOM 1322 C C . LEU A 1 160 ? -2.074 -9.121 -7.889 1.00 90.38 160 LEU A C 1
ATOM 1324 O O . LEU A 1 160 ? -2.858 -9.368 -6.970 1.00 90.38 160 LEU A O 1
ATOM 1328 N N . MET A 1 161 ? -1.520 -7.915 -8.052 1.00 88.25 161 MET A N 1
ATOM 1329 C CA . MET A 1 161 ? -1.864 -6.766 -7.209 1.00 88.25 161 MET A CA 1
ATOM 1330 C C . MET A 1 161 ? -3.365 -6.471 -7.262 1.00 88.25 161 MET A C 1
ATOM 1332 O O . MET A 1 161 ? -3.985 -6.290 -6.215 1.00 88.25 161 MET A O 1
ATOM 1336 N N . THR A 1 162 ? -3.970 -6.485 -8.453 1.00 80.12 162 THR A N 1
ATOM 1337 C CA . THR A 1 162 ? -5.409 -6.247 -8.641 1.00 80.12 162 THR A CA 1
ATOM 1338 C C . THR A 1 162 ? -6.239 -7.264 -7.869 1.00 80.12 162 THR A C 1
ATOM 1340 O O . THR A 1 162 ? -7.133 -6.882 -7.113 1.00 80.12 162 THR A O 1
ATOM 1343 N N . VAL A 1 163 ? -5.920 -8.556 -7.990 1.00 86.38 163 VAL A N 1
ATOM 1344 C CA . VAL A 1 163 ? -6.619 -9.619 -7.251 1.00 86.38 163 VAL A CA 1
ATOM 1345 C C . VAL A 1 163 ? -6.513 -9.392 -5.740 1.00 86.38 163 VAL A 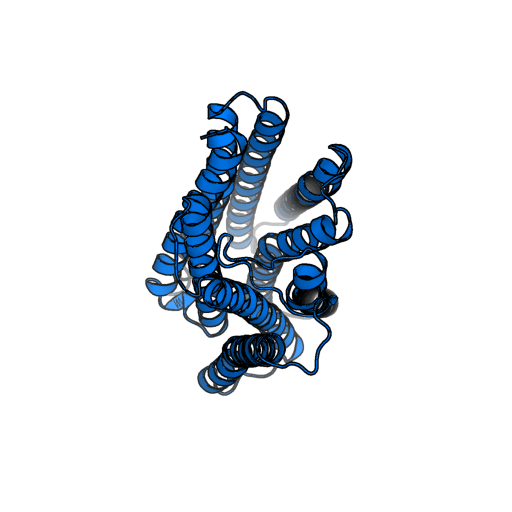C 1
ATOM 1347 O O . VAL A 1 163 ? -7.528 -9.416 -5.044 1.00 86.38 163 VAL A O 1
ATOM 1350 N N . LEU A 1 164 ? -5.315 -9.107 -5.222 1.00 86.56 164 LEU A N 1
ATOM 1351 C CA . LEU A 1 164 ? -5.111 -8.849 -3.791 1.00 86.56 164 LEU A CA 1
ATOM 1352 C C . LEU A 1 164 ? -5.873 -7.607 -3.309 1.00 86.56 164 LEU A C 1
ATOM 1354 O O . LEU A 1 164 ? -6.474 -7.629 -2.232 1.00 86.56 164 LEU A O 1
ATOM 1358 N N . VAL A 1 165 ? -5.899 -6.540 -4.109 1.00 81.12 165 VAL A N 1
ATOM 1359 C CA . VAL A 1 165 ? -6.663 -5.320 -3.821 1.00 81.12 165 VAL A CA 1
ATOM 1360 C C . VAL A 1 165 ? -8.165 -5.609 -3.774 1.00 81.12 165 VAL A C 1
ATOM 1362 O O . VAL A 1 165 ? -8.830 -5.192 -2.825 1.00 81.12 165 VAL A O 1
ATOM 1365 N N . LEU A 1 166 ? -8.708 -6.377 -4.722 1.00 78.62 166 LEU A N 1
ATOM 1366 C CA . LEU A 1 166 ? -10.123 -6.769 -4.725 1.00 78.62 166 LEU A CA 1
ATOM 1367 C C . LEU A 1 166 ? -10.488 -7.606 -3.492 1.00 78.62 166 LEU A C 1
ATOM 1369 O O . LEU A 1 166 ? -11.505 -7.349 -2.840 1.00 78.62 166 LEU A O 1
ATOM 1373 N N . VAL A 1 167 ? -9.631 -8.557 -3.114 1.00 83.00 167 VAL A N 1
ATOM 1374 C CA . VAL A 1 167 ? -9.808 -9.342 -1.883 1.00 83.00 167 VAL A CA 1
ATOM 1375 C C . VAL A 1 167 ? -9.799 -8.425 -0.654 1.00 83.00 167 VAL A C 1
ATOM 1377 O O . VAL A 1 167 ? -10.670 -8.548 0.209 1.00 83.00 167 VAL A O 1
ATOM 1380 N N . ASN A 1 168 ? -8.893 -7.447 -0.589 1.00 82.75 168 ASN A N 1
ATOM 1381 C CA . ASN A 1 168 ? -8.838 -6.479 0.511 1.00 82.75 168 ASN A CA 1
ATOM 1382 C C . ASN A 1 168 ? -10.110 -5.630 0.611 1.00 82.75 168 ASN A C 1
ATOM 1384 O O . ASN A 1 168 ? -10.646 -5.452 1.709 1.00 82.75 168 ASN A O 1
ATOM 1388 N N . ILE A 1 169 ? -10.630 -5.155 -0.525 1.00 76.56 169 ILE A N 1
ATOM 1389 C CA . ILE A 1 169 ? -11.904 -4.429 -0.589 1.00 76.56 169 ILE A CA 1
ATOM 1390 C C . ILE A 1 169 ? -13.038 -5.313 -0.058 1.00 76.56 169 ILE A C 1
ATOM 1392 O O . ILE A 1 169 ? -13.853 -4.847 0.739 1.00 76.56 169 ILE A O 1
ATOM 1396 N N . SER A 1 170 ? -13.070 -6.598 -0.423 1.00 78.12 170 SER A N 1
ATOM 1397 C CA . SER A 1 170 ? -14.099 -7.521 0.069 1.00 78.12 170 SER A CA 1
ATOM 1398 C C . SER A 1 170 ? -14.057 -7.678 1.597 1.00 78.12 170 SER A C 1
ATOM 1400 O O . SER A 1 170 ? -15.091 -7.540 2.259 1.00 78.12 170 SER A O 1
ATOM 1402 N N . PHE A 1 171 ? -12.868 -7.860 2.189 1.00 76.69 171 PHE A N 1
ATOM 1403 C CA . PHE A 1 171 ? -12.698 -7.925 3.644 1.00 76.69 171 PHE A CA 1
ATOM 1404 C C . PHE A 1 171 ? -13.148 -6.634 4.320 1.00 76.69 171 PHE A C 1
ATOM 1406 O O . PHE A 1 171 ? -13.825 -6.675 5.352 1.00 76.69 171 PHE A O 1
ATOM 1413 N N . PHE A 1 172 ? -12.831 -5.489 3.722 1.00 72.19 172 PHE A N 1
ATOM 1414 C CA . PHE A 1 172 ? -13.240 -4.190 4.234 1.00 72.19 172 PHE A CA 1
ATOM 1415 C C . PHE A 1 172 ? -14.762 -4.026 4.236 1.00 72.19 172 PHE A C 1
ATOM 1417 O O . PHE A 1 172 ? -15.339 -3.694 5.272 1.00 72.19 172 PHE A O 1
ATOM 1424 N N . VAL A 1 173 ? -15.425 -4.316 3.113 1.00 72.00 173 VAL A N 1
ATOM 1425 C CA . VAL A 1 173 ? -16.888 -4.227 2.988 1.00 72.00 173 VAL A CA 1
ATOM 1426 C C . VAL A 1 173 ? -17.568 -5.144 4.003 1.00 72.00 173 VAL A C 1
ATOM 1428 O O . VAL A 1 173 ? -18.466 -4.706 4.726 1.00 72.00 173 VAL A O 1
ATOM 1431 N N . MET A 1 174 ? -17.104 -6.388 4.139 1.00 72.44 174 MET A N 1
ATOM 1432 C CA . MET A 1 174 ? -17.645 -7.322 5.131 1.00 72.44 174 MET A CA 1
ATOM 1433 C C . MET A 1 174 ? -17.452 -6.822 6.568 1.00 72.44 174 MET A C 1
ATOM 1435 O O . MET A 1 174 ? -18.382 -6.890 7.378 1.00 72.44 174 MET A O 1
ATOM 1439 N N . THR A 1 175 ? -16.277 -6.270 6.882 1.00 69.50 175 THR A N 1
ATOM 1440 C CA . THR A 1 175 ? -15.991 -5.683 8.199 1.00 69.50 175 THR A CA 1
ATOM 1441 C C . THR A 1 175 ? -16.913 -4.496 8.471 1.00 69.50 175 THR A C 1
ATOM 1443 O O . THR A 1 175 ? -17.541 -4.441 9.528 1.00 69.50 175 THR A O 1
ATOM 1446 N N . ALA A 1 176 ? -17.066 -3.581 7.511 1.00 68.56 176 ALA A N 1
ATOM 1447 C CA . ALA A 1 176 ? -17.931 -2.410 7.625 1.00 68.56 176 ALA A CA 1
ATOM 1448 C C . ALA A 1 176 ? -19.397 -2.806 7.857 1.00 68.56 176 ALA A C 1
ATOM 1450 O O . ALA A 1 176 ? -20.030 -2.310 8.790 1.00 68.56 176 ALA A O 1
ATOM 1451 N N . ILE A 1 177 ? -19.921 -3.762 7.081 1.00 71.31 177 ILE A N 1
ATOM 1452 C CA . ILE A 1 177 ? -21.279 -4.296 7.268 1.00 71.31 177 ILE A CA 1
ATOM 1453 C C . ILE A 1 177 ? -21.436 -4.887 8.673 1.00 71.31 177 ILE A C 1
ATOM 1455 O O . ILE A 1 177 ? -22.443 -4.635 9.342 1.00 71.31 177 ILE A O 1
ATOM 1459 N N . ARG A 1 178 ? -20.452 -5.658 9.152 1.00 69.88 178 ARG A N 1
ATOM 1460 C CA . ARG A 1 178 ? -20.496 -6.262 10.489 1.00 69.88 178 ARG A CA 1
ATOM 1461 C C . ARG A 1 178 ? -20.501 -5.202 11.585 1.00 69.88 178 ARG A C 1
ATOM 1463 O O . ARG A 1 178 ? -21.319 -5.296 12.496 1.00 69.88 178 ARG A O 1
ATOM 1470 N N . ILE A 1 179 ? -19.657 -4.180 11.470 1.00 67.75 179 ILE A N 1
ATOM 1471 C CA . ILE A 1 179 ? -19.609 -3.055 12.410 1.00 67.75 179 ILE A CA 1
ATOM 1472 C C . ILE A 1 179 ? -20.960 -2.344 12.455 1.00 67.75 179 ILE A C 1
ATOM 1474 O O . ILE A 1 179 ? -21.487 -2.124 13.542 1.00 67.75 179 ILE A O 1
ATOM 1478 N N . LEU A 1 180 ? -21.553 -2.039 11.298 1.00 67.69 180 LEU A N 1
ATOM 1479 C CA . LEU A 1 180 ? -22.862 -1.385 11.227 1.00 67.69 180 LEU A CA 1
ATOM 1480 C C . LEU A 1 180 ? -23.961 -2.233 11.881 1.00 67.69 180 LEU A C 1
ATOM 1482 O O . LEU A 1 180 ? -24.812 -1.699 12.590 1.00 67.69 180 LEU A O 1
ATOM 1486 N N . ARG A 1 181 ? -23.932 -3.559 11.694 1.00 72.06 181 ARG A N 1
ATOM 1487 C CA . ARG A 1 181 ? -24.872 -4.479 12.356 1.00 72.06 181 ARG A CA 1
ATOM 1488 C C . ARG A 1 181 ? -24.686 -4.492 13.873 1.00 72.06 181 ARG A C 1
ATOM 1490 O O . ARG A 1 181 ? -25.672 -4.398 14.597 1.00 72.06 181 ARG A O 1
ATOM 1497 N N . VAL A 1 182 ? -23.443 -4.571 14.351 1.00 68.31 182 VAL A N 1
ATOM 1498 C CA . VAL A 1 182 ? -23.130 -4.555 15.790 1.00 68.31 182 VAL A CA 1
ATOM 1499 C C . VAL A 1 182 ? -23.520 -3.217 16.418 1.00 68.31 182 VAL A C 1
ATOM 1501 O O . VAL A 1 182 ? -24.114 -3.211 17.491 1.00 68.31 182 VAL A O 1
ATOM 1504 N N . GLN A 1 183 ? -23.263 -2.091 15.748 1.00 64.25 183 GLN A N 1
ATOM 1505 C CA . GLN A 1 183 ? -23.684 -0.767 16.216 1.00 64.25 183 GLN A CA 1
ATOM 1506 C C . GLN A 1 183 ? -25.204 -0.690 16.376 1.00 64.25 183 GLN A C 1
ATOM 1508 O O . GLN A 1 183 ? -25.669 -0.378 17.467 1.00 64.25 183 GLN A O 1
ATOM 1513 N N . ARG A 1 184 ? -25.971 -1.098 15.355 1.00 69.25 184 ARG A N 1
ATOM 1514 C CA . ARG A 1 184 ? -27.442 -1.134 15.434 1.00 69.25 184 ARG A CA 1
ATOM 1515 C C . ARG A 1 184 ? -27.947 -2.029 16.569 1.00 69.25 184 ARG A C 1
ATOM 1517 O O . ARG A 1 184 ? -28.847 -1.632 17.296 1.00 69.25 184 ARG A O 1
ATOM 1524 N N . ALA A 1 185 ? -27.356 -3.211 16.753 1.00 67.06 185 ALA A N 1
ATOM 1525 C CA . ALA A 1 185 ? -27.724 -4.110 17.849 1.00 67.06 185 ALA A CA 1
ATOM 1526 C C . ALA A 1 185 ? -27.377 -3.530 19.235 1.00 67.06 185 ALA A C 1
ATOM 1528 O O . ALA A 1 185 ? -28.097 -3.761 20.203 1.00 67.06 185 ALA A O 1
ATOM 1529 N N . THR A 1 186 ? -26.292 -2.756 19.330 1.00 62.34 186 THR A N 1
ATOM 1530 C CA . THR A 1 186 ? -25.861 -2.117 20.582 1.00 62.34 186 THR A CA 1
ATOM 1531 C C . THR A 1 186 ? -26.738 -0.915 20.931 1.00 62.34 186 THR A C 1
ATOM 1533 O O . THR A 1 186 ? -27.058 -0.741 22.101 1.00 62.34 186 THR A O 1
ATOM 1536 N N . ASP A 1 187 ? -27.174 -0.129 19.944 1.00 59.28 187 ASP A N 1
ATOM 1537 C CA . ASP A 1 187 ? -28.103 0.994 20.148 1.00 59.28 187 ASP A CA 1
ATOM 1538 C C . ASP A 1 187 ? -29.467 0.511 20.674 1.00 59.28 187 ASP A C 1
ATOM 1540 O O . ASP A 1 187 ? -30.042 1.131 21.566 1.00 59.28 187 ASP A O 1
ATOM 1544 N N . VAL A 1 188 ? -29.941 -0.648 20.200 1.00 60.03 188 VAL A N 1
ATOM 1545 C CA . VAL A 1 188 ? -31.153 -1.310 20.720 1.00 60.03 188 VAL A CA 1
ATOM 1546 C C . VAL A 1 188 ? -30.935 -1.855 22.141 1.00 60.03 188 VAL A C 1
ATOM 1548 O O . VAL A 1 188 ? -31.805 -1.725 22.999 1.00 60.03 188 VAL A O 1
ATOM 1551 N N . ALA A 1 189 ? -29.760 -2.424 22.433 1.00 57.66 189 ALA A N 1
ATOM 1552 C CA . ALA A 1 189 ? -29.430 -2.943 23.765 1.00 57.66 189 ALA A CA 1
ATOM 1553 C C . ALA A 1 189 ? -29.185 -1.839 24.816 1.00 57.66 189 ALA A C 1
ATOM 1555 O O . ALA A 1 189 ? -29.455 -2.043 25.999 1.00 57.66 189 ALA A O 1
ATOM 1556 N N . LEU A 1 190 ? -28.715 -0.655 24.405 1.00 53.00 190 LEU A N 1
ATOM 1557 C CA . LEU A 1 190 ? -28.502 0.505 25.279 1.00 53.00 190 LEU A CA 1
ATOM 1558 C C . LEU A 1 190 ? -29.806 1.084 25.847 1.00 53.00 190 LEU A C 1
ATOM 1560 O O . LEU A 1 190 ? -29.754 1.753 26.875 1.00 53.00 190 LEU A O 1
ATOM 1564 N N . GLN A 1 191 ? -30.965 0.768 25.258 1.00 53.50 191 GLN A N 1
ATOM 1565 C CA . GLN A 1 191 ? -32.264 1.048 25.879 1.00 53.50 191 GLN A CA 1
ATOM 1566 C C . GLN A 1 191 ? -32.543 0.170 27.118 1.00 53.50 191 GLN A C 1
ATOM 1568 O O . GLN A 1 191 ? -33.436 0.505 27.886 1.00 53.50 191 GLN A O 1
ATOM 1573 N N . HIS A 1 192 ? -31.786 -0.918 27.346 1.00 46.75 192 HIS A N 1
ATOM 1574 C CA . HIS A 1 192 ? -32.102 -1.929 28.368 1.00 46.75 192 HIS A CA 1
ATOM 1575 C C . HIS A 1 192 ? -30.964 -2.302 29.343 1.00 46.75 192 HIS A C 1
ATOM 1577 O O . HIS A 1 192 ? -31.203 -3.092 30.253 1.00 46.75 192 HIS A O 1
ATOM 1583 N N . GLY A 1 193 ? -29.747 -1.746 29.247 1.00 43.44 193 GLY A N 1
ATOM 1584 C CA . GLY A 1 193 ? -28.750 -1.921 30.320 1.00 43.44 193 GLY A CA 1
ATOM 1585 C C . GLY A 1 193 ? -27.272 -1.877 29.923 1.00 43.44 193 GLY A C 1
ATOM 1586 O O . GLY A 1 193 ? -26.865 -2.211 28.814 1.00 43.44 193 GLY A O 1
ATOM 1587 N N . SER A 1 194 ? -26.455 -1.450 30.887 1.00 51.41 194 SER A N 1
ATOM 1588 C CA . SER A 1 194 ? -25.042 -1.068 30.780 1.00 51.41 194 SER A CA 1
ATOM 1589 C C . SER A 1 194 ? -24.075 -2.195 30.362 1.00 51.41 194 SER A C 1
ATOM 1591 O O . SER A 1 194 ? -23.731 -3.073 31.150 1.00 51.41 194 SER A O 1
ATOM 1593 N N . ARG A 1 195 ? -23.519 -2.094 29.144 1.00 50.84 195 ARG A N 1
ATOM 1594 C CA . ARG A 1 195 ? -22.211 -2.667 28.743 1.00 50.84 195 ARG A CA 1
ATOM 1595 C C . ARG A 1 195 ? -21.384 -1.611 27.995 1.00 50.84 195 ARG A C 1
ATOM 1597 O O . ARG A 1 195 ? -21.069 -1.731 26.812 1.00 50.84 195 ARG A O 1
ATOM 1604 N N . ARG A 1 196 ? -21.077 -0.506 28.683 1.00 50.22 196 ARG A N 1
ATOM 1605 C CA . ARG A 1 196 ? -20.476 0.697 28.073 1.00 50.22 196 ARG A CA 1
ATOM 1606 C C . ARG A 1 196 ? -18.958 0.590 27.833 1.00 50.22 196 ARG A C 1
ATOM 1608 O O . ARG A 1 196 ? -18.465 1.253 26.933 1.00 50.22 196 ARG A O 1
ATOM 1615 N N . HIS A 1 197 ? -18.224 -0.258 28.564 1.00 42.38 197 HIS A N 1
ATOM 1616 C CA . HIS A 1 197 ? -16.752 -0.180 28.590 1.00 42.38 197 HIS A CA 1
ATOM 1617 C C . HIS A 1 197 ? -16.031 -0.936 27.452 1.00 42.38 197 HIS A C 1
ATOM 1619 O O . HIS A 1 197 ? -15.138 -0.372 26.832 1.00 42.38 197 HIS A O 1
ATOM 1625 N N . SER A 1 198 ? -16.434 -2.165 27.095 1.00 45.94 198 SER A N 1
ATOM 1626 C CA . SER A 1 198 ? -15.749 -2.926 26.026 1.00 45.94 198 SER A CA 1
ATOM 1627 C C . SER A 1 198 ? -16.069 -2.420 24.612 1.00 45.94 198 SER A C 1
ATOM 1629 O O . SER A 1 198 ? -15.223 -2.453 23.726 1.00 45.94 198 SER A O 1
ATOM 1631 N N . SER A 1 199 ? -17.275 -1.883 24.396 1.00 52.03 199 SER A N 1
ATOM 1632 C CA . SER A 1 199 ? -17.725 -1.464 23.061 1.00 52.03 199 SER A CA 1
ATOM 1633 C C . SER A 1 199 ? -17.072 -0.170 22.556 1.00 52.03 199 SER A C 1
ATOM 1635 O O . SER A 1 199 ? -17.002 0.042 21.347 1.00 52.03 199 SER A O 1
ATOM 1637 N N . VAL A 1 200 ? -16.604 0.721 23.441 1.00 50.12 200 VAL A N 1
ATOM 1638 C CA . VAL A 1 200 ? -15.983 2.004 23.049 1.00 50.12 200 VAL A CA 1
ATOM 1639 C C . VAL A 1 200 ? -14.559 1.792 22.538 1.00 50.12 200 VAL A C 1
ATOM 1641 O O . VAL A 1 200 ? -14.196 2.349 21.502 1.00 50.12 200 VAL A O 1
ATOM 1644 N N . GLU A 1 201 ? -13.778 0.960 23.224 1.00 52.22 201 GLU A N 1
ATOM 1645 C CA . GLU A 1 201 ? -12.380 0.705 22.871 1.00 52.22 201 GLU A CA 1
ATOM 1646 C C . GLU A 1 201 ? -12.258 -0.057 21.541 1.00 52.22 201 GLU A C 1
ATOM 1648 O O . GLU A 1 201 ? -11.432 0.291 20.693 1.00 52.22 201 GLU A O 1
ATOM 1653 N N . ASP A 1 202 ? -13.159 -1.014 21.297 1.00 53.72 202 ASP A N 1
ATOM 1654 C CA . ASP A 1 202 ? -13.259 -1.719 20.016 1.00 53.72 202 ASP A CA 1
ATOM 1655 C C . ASP A 1 202 ? -13.657 -0.772 18.874 1.00 53.72 202 ASP A C 1
ATOM 1657 O O . ASP A 1 202 ? -13.048 -0.808 17.805 1.00 53.72 202 ASP A O 1
ATOM 1661 N N . ARG A 1 203 ? -14.609 0.148 19.099 1.00 55.16 203 ARG A N 1
ATOM 1662 C CA . ARG A 1 203 ? -15.000 1.174 18.108 1.00 55.16 203 ARG A CA 1
ATOM 1663 C C . ARG A 1 203 ? -13.851 2.115 17.741 1.00 55.16 203 ARG A C 1
ATOM 1665 O O . ARG A 1 203 ? -13.733 2.499 16.577 1.00 55.16 203 ARG A O 1
ATOM 1672 N N . TYR A 1 204 ? -12.999 2.473 18.698 1.00 55.47 204 TYR A N 1
ATOM 1673 C CA . TYR A 1 204 ? -11.829 3.312 18.438 1.00 55.47 204 TYR A CA 1
ATOM 1674 C C . TYR A 1 204 ? -10.769 2.575 17.613 1.00 55.47 204 TYR A C 1
ATOM 1676 O O . TYR A 1 204 ? -10.272 3.110 16.620 1.00 55.47 204 TYR A O 1
ATOM 1684 N N . ARG A 1 205 ? -10.483 1.315 17.966 1.00 57.50 205 ARG A N 1
ATOM 1685 C CA . ARG A 1 205 ? -9.564 0.452 17.206 1.00 57.50 205 ARG A CA 1
ATOM 1686 C C . ARG A 1 205 ? -10.057 0.252 15.772 1.00 57.50 205 ARG A C 1
ATOM 1688 O O . ARG A 1 205 ? -9.274 0.389 14.841 1.00 57.50 205 ARG A O 1
ATOM 1695 N N . ILE A 1 206 ? -11.361 0.041 15.586 1.00 55.28 206 ILE A N 1
ATOM 1696 C CA . ILE A 1 206 ? -12.012 -0.002 14.268 1.00 55.28 206 ILE A CA 1
ATOM 1697 C C . ILE A 1 206 ? -11.737 1.270 13.473 1.00 55.28 206 ILE A C 1
ATOM 1699 O O . ILE A 1 206 ? -11.296 1.191 12.332 1.00 55.28 206 ILE A O 1
ATOM 1703 N N . HIS A 1 207 ? -12.022 2.440 14.048 1.00 53.62 207 HIS A N 1
ATOM 1704 C CA . HIS A 1 207 ? -11.891 3.702 13.325 1.00 53.62 207 HIS A CA 1
ATOM 1705 C C . HIS A 1 207 ? -10.436 3.967 12.919 1.00 53.62 207 HIS A C 1
ATOM 1707 O O . HIS A 1 207 ? -10.175 4.391 11.794 1.00 53.62 207 HIS A O 1
ATOM 1713 N N . LEU A 1 208 ? -9.488 3.633 13.799 1.00 58.09 208 LEU A N 1
ATOM 1714 C CA . LEU A 1 208 ? -8.059 3.680 13.507 1.00 58.09 208 LEU A CA 1
ATOM 1715 C C . LEU A 1 208 ? -7.679 2.737 12.352 1.00 58.09 208 LEU A C 1
ATOM 1717 O O . LEU A 1 208 ? -6.994 3.159 11.423 1.00 58.09 208 LEU A O 1
ATOM 1721 N N . TYR A 1 209 ? -8.154 1.490 12.368 1.00 60.44 209 TYR A N 1
ATOM 1722 C CA . TYR A 1 209 ? -7.862 0.504 11.324 1.00 60.44 209 TYR A CA 1
ATOM 1723 C C . TYR A 1 209 ? -8.499 0.841 9.975 1.00 60.44 209 TYR A C 1
ATOM 1725 O O . TYR A 1 209 ? -7.831 0.740 8.948 1.00 60.44 209 TYR A O 1
ATOM 1733 N N . LEU A 1 210 ? -9.753 1.304 9.964 1.00 56.81 210 LEU A N 1
ATOM 1734 C CA . LEU A 1 210 ? -10.420 1.790 8.753 1.00 56.81 210 LEU A CA 1
ATOM 1735 C C . LEU A 1 210 ? -9.658 2.977 8.158 1.00 56.81 210 LEU A C 1
ATOM 1737 O O . LEU A 1 210 ? -9.476 3.048 6.948 1.00 56.81 210 LEU A O 1
ATOM 1741 N N . ARG A 1 211 ? -9.171 3.890 9.002 1.00 57.19 211 ARG A N 1
ATOM 1742 C CA . ARG A 1 211 ? -8.397 5.052 8.567 1.00 57.19 211 ARG A CA 1
ATOM 1743 C C . ARG A 1 211 ? -7.028 4.671 8.000 1.00 57.19 211 ARG A C 1
ATOM 1745 O O . ARG A 1 211 ? -6.650 5.192 6.957 1.00 57.19 211 ARG A O 1
ATOM 1752 N N . LEU A 1 212 ? -6.309 3.756 8.648 1.00 59.09 212 LEU A N 1
ATOM 1753 C CA . LEU A 1 212 ? -5.042 3.211 8.143 1.00 59.09 212 LEU A CA 1
ATOM 1754 C C . LEU A 1 212 ? -5.238 2.503 6.794 1.00 59.09 212 LEU A C 1
ATOM 1756 O O . LEU A 1 212 ? -4.462 2.717 5.866 1.00 59.09 212 LEU A O 1
ATOM 1760 N N . PHE A 1 213 ? -6.311 1.721 6.662 1.00 58.44 213 PHE A N 1
ATOM 1761 C CA . PHE A 1 213 ? -6.673 1.061 5.411 1.00 58.44 213 PHE A CA 1
ATOM 1762 C C . PHE A 1 213 ? -7.025 2.057 4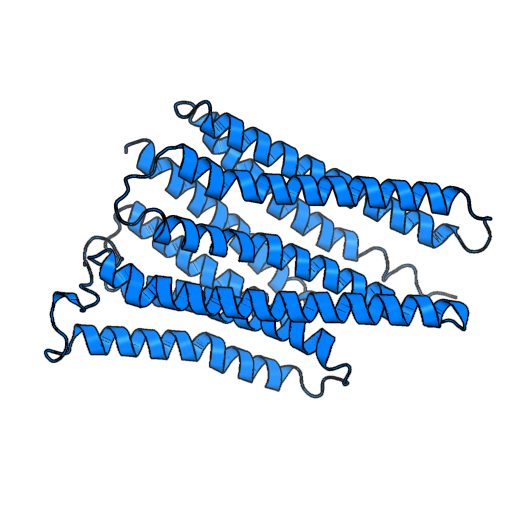.308 1.00 58.44 213 PHE A C 1
ATOM 1764 O O . PHE A 1 213 ? -6.577 1.901 3.182 1.00 58.44 213 PHE A O 1
ATOM 1771 N N . VAL A 1 214 ? -7.796 3.097 4.614 1.00 56.28 214 VAL A N 1
ATOM 1772 C CA . VAL A 1 214 ? -8.141 4.130 3.637 1.00 56.28 214 VAL A CA 1
ATOM 1773 C C . VAL A 1 214 ? -6.892 4.857 3.142 1.00 56.28 214 VAL A C 1
ATOM 1775 O O . VAL A 1 214 ? -6.771 5.100 1.952 1.00 56.28 214 VAL A O 1
ATOM 1778 N N . VAL A 1 215 ? -5.931 5.160 4.014 1.00 54.88 215 VAL A N 1
ATOM 1779 C CA . VAL A 1 215 ? -4.702 5.851 3.596 1.00 54.88 215 VAL A CA 1
ATOM 1780 C C . VAL A 1 215 ? -3.804 4.951 2.738 1.00 54.88 215 VAL A C 1
ATOM 1782 O O . VAL A 1 215 ? -3.247 5.429 1.758 1.00 54.88 215 VAL A O 1
ATOM 1785 N N . MET A 1 216 ? -3.674 3.661 3.072 1.00 62.31 216 MET A N 1
ATOM 1786 C CA . MET A 1 216 ? -2.745 2.750 2.381 1.00 62.31 216 MET A CA 1
ATOM 1787 C C . MET A 1 216 ? -3.378 1.961 1.226 1.00 62.31 216 MET A C 1
ATOM 1789 O O . MET A 1 216 ? -2.730 1.715 0.221 1.00 62.31 216 MET A O 1
ATOM 1793 N N . GLY A 1 217 ? -4.625 1.517 1.355 1.00 61.62 217 GLY A N 1
ATOM 1794 C CA . GLY A 1 217 ? -5.317 0.684 0.367 1.00 61.62 217 GLY A CA 1
ATOM 1795 C C . GLY A 1 217 ? -5.853 1.480 -0.820 1.00 61.62 217 GLY A C 1
ATOM 1796 O O . GLY A 1 217 ? -5.824 0.994 -1.946 1.00 61.62 217 GLY A O 1
ATOM 1797 N N . VAL A 1 218 ? -6.290 2.720 -0.588 1.00 61.56 218 VAL A N 1
ATOM 1798 C CA . VAL A 1 218 ? -6.817 3.594 -1.644 1.00 61.56 218 VAL A CA 1
ATOM 1799 C C . VAL A 1 218 ? -5.710 3.983 -2.621 1.00 61.56 218 VAL A C 1
ATOM 1801 O O . VAL A 1 218 ? -5.926 3.893 -3.824 1.00 61.56 218 VAL A O 1
ATOM 1804 N N . SER A 1 219 ? -4.503 4.300 -2.140 1.00 67.81 219 SER A N 1
ATOM 1805 C CA . SER A 1 219 ? -3.359 4.585 -3.017 1.00 67.81 219 SER A CA 1
ATOM 1806 C C . SER A 1 219 ? -3.034 3.424 -3.960 1.00 67.81 219 SER A C 1
ATOM 1808 O O . SER A 1 219 ? -2.725 3.663 -5.120 1.00 67.81 219 SER A O 1
ATOM 1810 N N . TRP A 1 220 ? -3.175 2.171 -3.510 1.00 74.31 220 TRP A N 1
ATOM 1811 C CA . TRP A 1 220 ? -2.949 1.001 -4.367 1.00 74.31 220 TRP A CA 1
ATOM 1812 C C . TRP A 1 220 ? -4.063 0.759 -5.385 1.00 74.31 220 TRP A C 1
ATOM 1814 O O . TRP A 1 220 ? -3.777 0.295 -6.484 1.00 74.31 220 TRP A O 1
ATOM 1824 N N . ILE A 1 221 ? -5.315 1.101 -5.056 1.00 67.81 221 ILE A N 1
ATOM 1825 C CA . ILE A 1 221 ? -6.407 1.102 -6.043 1.00 67.81 221 ILE A CA 1
ATOM 1826 C C . ILE A 1 221 ? -6.070 2.081 -7.170 1.00 67.81 221 ILE A C 1
ATOM 1828 O O . ILE A 1 221 ? -6.236 1.736 -8.335 1.00 67.81 221 ILE A O 1
ATOM 1832 N N . PHE A 1 222 ? -5.560 3.268 -6.834 1.00 70.62 222 PHE A N 1
ATOM 1833 C CA . PHE A 1 222 ? -5.185 4.268 -7.834 1.00 70.62 222 PHE A CA 1
ATOM 1834 C C . PHE A 1 222 ? -3.956 3.898 -8.637 1.00 70.62 222 PHE A C 1
ATOM 1836 O O . PHE A 1 222 ? -3.952 4.140 -9.835 1.00 70.62 222 PHE A O 1
ATOM 1843 N N . GLU A 1 223 ? -2.971 3.260 -8.017 1.00 74.56 223 GLU A N 1
ATOM 1844 C CA . GLU A 1 223 ? -1.801 2.737 -8.722 1.00 74.56 223 GLU A CA 1
ATOM 1845 C C . GLU A 1 223 ? -2.182 1.659 -9.750 1.00 74.56 223 GLU A C 1
ATOM 1847 O O . GLU A 1 223 ? -1.687 1.641 -10.871 1.00 74.56 223 GLU A O 1
ATOM 1852 N N . VAL A 1 224 ? -3.108 0.765 -9.398 1.00 70.69 224 VAL A N 1
ATOM 1853 C CA . VAL A 1 224 ? -3.619 -0.242 -10.337 1.00 70.69 224 VAL A CA 1
ATOM 1854 C C . VAL A 1 224 ? -4.492 0.406 -11.416 1.00 70.69 224 VAL A C 1
ATOM 1856 O O . VAL A 1 224 ? -4.374 0.073 -12.593 1.00 70.69 224 VAL A O 1
ATOM 1859 N N . ALA A 1 225 ? -5.364 1.341 -11.034 1.00 69.38 225 ALA A N 1
ATOM 1860 C CA . ALA A 1 225 ? -6.249 2.026 -11.969 1.00 69.38 225 ALA A CA 1
ATOM 1861 C C . ALA A 1 225 ? -5.476 2.895 -12.969 1.00 69.38 225 ALA A C 1
ATOM 1863 O O . ALA A 1 225 ? -5.831 2.905 -14.145 1.00 69.38 225 ALA A O 1
ATOM 1864 N N . SER A 1 226 ? -4.413 3.579 -12.534 1.00 70.62 226 SER A N 1
ATOM 1865 C CA . SER A 1 226 ? -3.552 4.376 -13.411 1.00 70.62 226 SER A CA 1
ATOM 1866 C C . SER A 1 226 ? -2.840 3.493 -14.433 1.00 70.62 226 SER A C 1
ATOM 1868 O O . SER A 1 226 ? -2.822 3.841 -15.610 1.00 70.62 226 SER A O 1
ATOM 1870 N N . PHE A 1 227 ? -2.344 2.323 -14.022 1.00 73.50 227 PHE A N 1
ATOM 1871 C CA . PHE A 1 227 ? -1.720 1.360 -14.927 1.00 73.50 227 PHE A CA 1
ATOM 1872 C C . PHE A 1 227 ? -2.707 0.813 -15.973 1.00 73.50 227 PHE A C 1
ATOM 1874 O O . PHE A 1 227 ? -2.400 0.801 -17.162 1.00 73.50 227 PHE A O 1
ATOM 1881 N N . ILE A 1 228 ? -3.917 0.414 -15.558 1.00 70.25 228 ILE A N 1
ATOM 1882 C CA . ILE A 1 228 ? -4.951 -0.109 -16.475 1.00 70.25 228 ILE A CA 1
ATOM 1883 C C . ILE A 1 228 ? -5.441 0.978 -17.439 1.00 70.25 228 ILE A C 1
ATOM 1885 O O . ILE A 1 228 ? -5.653 0.715 -18.620 1.00 70.25 228 ILE A O 1
ATOM 1889 N N . ALA A 1 229 ? -5.645 2.196 -16.937 1.00 68.31 229 ALA A N 1
ATOM 1890 C CA . ALA A 1 229 ? -6.158 3.303 -17.732 1.00 68.31 229 ALA A CA 1
ATOM 1891 C C . ALA A 1 229 ? -5.100 3.934 -18.645 1.00 68.31 229 ALA A C 1
ATOM 1893 O O . ALA A 1 229 ? -5.467 4.658 -19.569 1.00 68.31 229 ALA A O 1
ATOM 1894 N N . CYS A 1 230 ? -3.812 3.683 -18.390 1.00 66.56 230 CYS A N 1
ATOM 1895 C CA . CYS A 1 230 ? -2.708 4.313 -19.104 1.00 66.56 230 CYS A CA 1
ATOM 1896 C C . CYS A 1 230 ? -1.583 3.344 -19.505 1.00 66.56 230 CYS A C 1
ATOM 1898 O O . CYS A 1 230 ? -0.440 3.527 -19.078 1.00 66.56 230 CYS A O 1
ATOM 1900 N N . PRO A 1 231 ? -1.850 2.338 -20.357 1.00 61.22 231 PRO A N 1
ATOM 1901 C CA . PRO A 1 231 ? -0.838 1.346 -20.710 1.00 61.22 231 PRO A CA 1
ATOM 1902 C C . PRO A 1 231 ? 0.329 1.914 -21.541 1.00 61.22 231 PRO A C 1
ATOM 1904 O O . PRO A 1 231 ? 1.391 1.315 -21.561 1.00 61.22 231 PRO A O 1
ATOM 1907 N N . GLU A 1 232 ? 0.177 3.059 -22.219 1.00 56.50 232 GLU A N 1
ATOM 1908 C CA . GLU A 1 232 ? 1.185 3.571 -23.176 1.00 56.50 232 GLU A CA 1
ATOM 1909 C C . GLU A 1 232 ? 1.645 5.015 -22.903 1.00 56.50 232 GLU A C 1
ATOM 1911 O O . GLU A 1 232 ? 2.229 5.673 -23.760 1.00 56.50 232 GLU A O 1
ATOM 1916 N N . GLY A 1 233 ? 1.386 5.555 -21.706 1.00 54.44 233 GLY A N 1
ATOM 1917 C CA . GLY A 1 233 ? 1.795 6.925 -21.364 1.00 54.44 233 GLY A CA 1
ATOM 1918 C C . GLY A 1 233 ? 1.017 8.033 -22.093 1.00 54.44 233 GLY A C 1
ATOM 1919 O O . GLY A 1 233 ? 1.282 9.211 -21.864 1.00 54.44 233 GLY A O 1
ATOM 1920 N N . SER A 1 234 ? 0.006 7.692 -22.901 1.00 53.41 234 SER A N 1
ATOM 1921 C CA . SER A 1 234 ? -0.933 8.626 -23.540 1.00 53.41 234 SER A CA 1
ATOM 1922 C C . SER A 1 234 ? -2.036 9.092 -22.577 1.00 53.41 234 SER A C 1
ATOM 1924 O O . SER A 1 234 ? -3.225 9.080 -22.905 1.00 53.41 234 SER A O 1
ATOM 1926 N N . CYS A 1 235 ? -1.667 9.450 -21.350 1.00 58.31 235 CYS A N 1
ATOM 1927 C CA . CYS A 1 235 ? -2.611 10.024 -20.404 1.00 58.31 235 CYS A CA 1
ATOM 1928 C C . CYS A 1 235 ? -2.760 11.517 -20.661 1.00 58.31 235 CYS A C 1
ATOM 1930 O O . CYS A 1 235 ? -1.794 12.263 -20.537 1.00 58.31 235 CYS A O 1
ATOM 1932 N N . ASN A 1 236 ? -3.988 11.971 -20.914 1.00 58.38 236 ASN A N 1
ATOM 1933 C CA . ASN A 1 236 ? -4.311 13.381 -20.725 1.00 58.38 236 ASN A CA 1
ATOM 1934 C C . ASN A 1 236 ? -4.121 13.748 -19.243 1.00 58.38 236 ASN A C 1
ATOM 1936 O O . ASN A 1 236 ? -4.457 12.952 -18.360 1.00 58.38 236 ASN A O 1
ATOM 1940 N N . ASP A 1 237 ? -3.683 14.978 -18.961 1.00 60.12 237 ASP A N 1
ATOM 1941 C CA . ASP A 1 237 ? -3.531 15.519 -17.597 1.00 60.12 237 ASP A CA 1
ATOM 1942 C C . ASP A 1 237 ? -4.792 15.322 -16.732 1.00 60.12 237 ASP A C 1
ATOM 1944 O O . ASP A 1 237 ? -4.719 15.159 -15.514 1.00 60.12 237 ASP A O 1
ATOM 1948 N N . THR A 1 238 ? -5.963 15.253 -17.371 1.00 54.31 238 THR A N 1
ATOM 1949 C CA . THR A 1 238 ? -7.271 14.971 -16.767 1.00 54.31 238 THR A CA 1
ATOM 1950 C C . THR A 1 238 ? -7.371 13.589 -16.117 1.00 54.31 238 THR A C 1
ATOM 1952 O O . THR A 1 238 ? -8.028 13.467 -15.085 1.00 54.31 238 THR A O 1
ATOM 1955 N N . ALA A 1 239 ? -6.721 12.557 -16.666 1.00 56.06 239 ALA A N 1
ATOM 1956 C CA . ALA A 1 239 ? -6.696 11.220 -16.073 1.00 56.06 239 ALA A CA 1
ATOM 1957 C C . ALA A 1 239 ? -5.846 11.210 -14.793 1.00 56.06 239 ALA A C 1
ATOM 1959 O O . ALA A 1 239 ? -6.298 10.719 -13.762 1.00 56.06 239 ALA A O 1
ATOM 1960 N N . MET A 1 240 ? -4.667 11.845 -14.809 1.00 56.47 240 MET A N 1
ATOM 1961 C CA . MET A 1 240 ? -3.862 12.045 -13.594 1.00 56.47 240 MET A CA 1
ATOM 1962 C C . MET A 1 240 ? -4.640 12.816 -12.516 1.00 56.47 240 MET A C 1
ATOM 1964 O O . MET A 1 240 ? -4.608 12.441 -11.343 1.00 56.47 240 MET A O 1
ATOM 1968 N N . LEU A 1 241 ? -5.391 13.848 -12.910 1.00 57.25 241 LEU A N 1
ATOM 1969 C CA . LEU A 1 241 ? -6.242 14.632 -12.011 1.00 57.25 241 LEU A CA 1
ATOM 1970 C C . LEU A 1 241 ? -7.365 13.772 -11.398 1.00 57.25 241 LEU A C 1
ATOM 1972 O O . LEU A 1 241 ? -7.572 13.780 -10.186 1.00 57.25 241 LEU A O 1
ATOM 1976 N N . LEU A 1 242 ? -8.048 12.955 -12.200 1.00 58.78 242 LEU A N 1
ATOM 1977 C CA . LEU A 1 242 ? -9.099 12.047 -11.7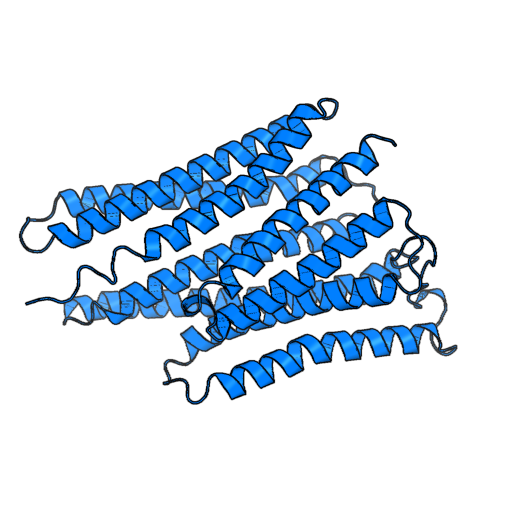28 1.00 58.78 242 LEU A CA 1
ATOM 1978 C C . LEU A 1 242 ? -8.572 10.933 -10.812 1.00 58.78 242 LEU A C 1
ATOM 1980 O O . LEU A 1 242 ? -9.233 10.606 -9.829 1.00 58.78 242 LEU A O 1
ATOM 1984 N N . TYR A 1 243 ? -7.392 10.374 -11.087 1.00 55.19 243 TYR A N 1
ATOM 1985 C CA . TYR A 1 243 ? -6.851 9.256 -10.308 1.00 55.19 243 TYR A CA 1
ATOM 1986 C C . TYR A 1 243 ? -6.093 9.690 -9.047 1.00 55.19 243 TYR A C 1
ATOM 1988 O O . TYR A 1 243 ? -6.135 8.976 -8.054 1.00 55.19 243 TYR A O 1
ATOM 1996 N N . TYR A 1 244 ? -5.450 10.859 -9.014 1.00 57.03 244 TYR A N 1
ATOM 1997 C CA . TYR A 1 244 ? -4.712 11.302 -7.820 1.00 57.03 244 TYR A CA 1
ATOM 1998 C C . TYR A 1 244 ? -5.456 12.358 -6.990 1.00 57.03 244 TYR A C 1
ATOM 2000 O O . TYR A 1 244 ? -5.359 12.351 -5.762 1.00 57.03 244 TYR A O 1
ATOM 2008 N N . VAL A 1 245 ? -6.243 13.244 -7.613 1.00 58.50 245 VAL A N 1
ATOM 2009 C CA . VAL A 1 245 ? -6.871 14.390 -6.922 1.00 58.50 245 VAL A CA 1
ATOM 2010 C C . VAL A 1 245 ? -8.276 14.059 -6.423 1.00 58.50 245 VAL A C 1
ATOM 2012 O O . VAL A 1 245 ? -8.599 14.368 -5.273 1.00 58.50 245 VAL A O 1
ATOM 2015 N N . LEU A 1 246 ? -9.110 13.400 -7.237 1.00 61.28 246 LEU A N 1
ATOM 2016 C CA . LEU A 1 246 ? -10.480 13.001 -6.866 1.00 61.28 246 LEU A CA 1
ATOM 2017 C C . LEU A 1 246 ? -10.555 12.183 -5.561 1.00 61.28 246 LEU A C 1
ATOM 2019 O O . LEU A 1 246 ? -11.407 12.458 -4.719 1.00 61.28 246 LEU A O 1
ATOM 2023 N N . PRO A 1 247 ? -9.680 11.199 -5.317 1.00 55.53 247 PRO A N 1
ATOM 2024 C CA . PRO A 1 247 ? -9.836 10.333 -4.157 1.00 55.53 247 PRO A CA 1
ATOM 2025 C C . PRO A 1 247 ? -9.390 11.035 -2.891 1.00 55.53 247 PRO A C 1
ATOM 2027 O O . PRO A 1 247 ? -10.067 10.956 -1.873 1.00 55.53 247 PRO A O 1
ATOM 2030 N N . VAL A 1 248 ? -8.291 11.787 -2.963 1.00 56.69 248 VAL A N 1
ATOM 2031 C CA . VAL A 1 248 ? -7.813 12.600 -1.843 1.00 56.69 248 VAL A CA 1
ATOM 2032 C C . VAL A 1 248 ? -8.843 13.674 -1.492 1.00 56.69 248 VAL A C 1
ATOM 2034 O O . VAL A 1 248 ? -9.144 13.870 -0.316 1.00 56.69 248 VAL A O 1
ATOM 2037 N N . SER A 1 249 ? -9.470 14.304 -2.488 1.00 55.75 249 SER A N 1
ATOM 2038 C CA . SER A 1 249 ? -10.556 15.261 -2.253 1.00 55.75 249 SER A CA 1
ATOM 2039 C C . SER A 1 249 ? -11.817 14.603 -1.681 1.00 55.75 249 SER A C 1
ATOM 2041 O O . SER A 1 249 ? -12.382 15.139 -0.730 1.00 55.75 249 SER A O 1
ATOM 2043 N N . VAL A 1 250 ? -12.211 13.406 -2.131 1.00 60.00 250 VAL A N 1
ATOM 2044 C CA . VAL A 1 250 ? -13.303 12.623 -1.515 1.00 60.00 250 VAL A CA 1
ATOM 2045 C C . VAL A 1 250 ? -12.977 12.252 -0.066 1.00 60.00 250 VAL A C 1
ATOM 2047 O O . VAL A 1 250 ? -13.831 12.402 0.808 1.00 60.00 250 VAL A O 1
ATOM 2050 N N . LEU A 1 251 ? -11.747 11.821 0.224 1.00 55.03 251 LEU A N 1
ATOM 2051 C CA . LEU A 1 251 ? -11.304 11.514 1.586 1.00 55.03 251 LEU A CA 1
ATOM 2052 C C . LEU A 1 251 ? -11.312 12.750 2.486 1.00 55.03 251 LEU A C 1
ATOM 2054 O O . LEU A 1 251 ? -11.689 12.657 3.655 1.00 55.03 251 LEU A O 1
ATOM 2058 N N . MET A 1 252 ? -10.968 13.915 1.944 1.00 55.25 252 MET A N 1
ATOM 2059 C CA . MET A 1 252 ? -11.039 15.173 2.679 1.00 55.25 252 MET A CA 1
ATOM 2060 C C . MET A 1 252 ? -12.465 15.674 2.883 1.00 55.25 252 MET A C 1
ATOM 2062 O O . MET A 1 252 ? -12.785 16.123 3.981 1.00 55.25 252 MET A O 1
ATOM 2066 N N . LEU A 1 253 ? -13.353 15.524 1.900 1.00 56.75 253 LEU A N 1
ATOM 2067 C CA . LEU A 1 253 ? -14.782 15.810 2.057 1.00 56.75 253 LEU A CA 1
ATOM 2068 C C . LEU A 1 253 ? -15.422 14.871 3.086 1.00 56.75 253 LEU A C 1
ATOM 2070 O O . LEU A 1 253 ? -16.192 15.312 3.941 1.00 56.75 253 LEU A O 1
ATOM 2074 N N . ALA A 1 254 ? -15.054 13.588 3.071 1.00 53.72 254 ALA A N 1
ATOM 2075 C CA . ALA A 1 254 ? -15.474 12.624 4.078 1.00 53.72 254 ALA A CA 1
ATOM 2076 C C . ALA A 1 254 ? -14.953 13.014 5.473 1.00 53.72 254 ALA A C 1
ATOM 2078 O O . ALA A 1 254 ? -15.736 13.036 6.427 1.00 53.72 254 ALA A O 1
ATOM 2079 N N . GLY A 1 255 ? -13.678 13.402 5.592 1.00 50.59 255 GLY A N 1
ATOM 2080 C CA . GLY A 1 255 ? -13.077 13.914 6.828 1.00 50.59 255 GLY A CA 1
ATOM 2081 C C . GLY A 1 255 ? -13.771 15.174 7.357 1.00 50.59 255 GLY A C 1
ATOM 2082 O O . GLY A 1 255 ? -14.123 15.243 8.535 1.00 50.59 255 GLY A O 1
ATOM 2083 N N . PHE A 1 256 ? -14.077 16.127 6.478 1.00 50.38 256 PHE A N 1
ATOM 2084 C CA . PHE A 1 256 ? -14.833 17.334 6.810 1.00 50.38 256 PHE A CA 1
ATOM 2085 C C . PHE A 1 256 ? -16.273 17.013 7.244 1.00 50.38 256 PHE A C 1
ATOM 2087 O O . PHE A 1 256 ? -16.768 17.549 8.235 1.00 50.38 256 PHE A O 1
ATOM 2094 N N . SER A 1 257 ? -16.943 16.072 6.577 1.00 51.84 257 SER A N 1
ATOM 2095 C CA . SER A 1 257 ? -18.288 15.635 6.973 1.00 51.84 257 SER A CA 1
ATOM 2096 C C . SER A 1 257 ? -18.297 14.951 8.350 1.00 51.84 257 SER A C 1
ATOM 2098 O O . SER A 1 257 ? -19.216 15.157 9.149 1.00 51.84 257 SER A O 1
ATOM 2100 N N . LEU A 1 258 ? -17.246 14.186 8.669 1.00 54.12 258 LEU A N 1
ATOM 2101 C CA . LEU A 1 258 ? -17.029 13.579 9.982 1.00 54.12 258 LEU A CA 1
ATOM 2102 C C . LEU A 1 258 ? -16.761 14.644 11.047 1.00 54.12 258 LEU A C 1
ATOM 2104 O O . LEU A 1 258 ? -17.315 14.545 12.141 1.00 54.12 258 LEU A O 1
ATOM 2108 N N . LEU A 1 259 ? -15.996 15.689 10.726 1.00 51.44 259 LEU A N 1
ATOM 2109 C CA . LEU A 1 259 ? -15.791 16.844 11.600 1.00 51.44 259 LEU A CA 1
ATOM 2110 C C . LEU A 1 259 ? -17.095 17.549 11.958 1.00 51.44 259 LEU A C 1
ATOM 2112 O O . LEU A 1 259 ? -17.366 17.788 13.137 1.00 51.44 259 LEU A O 1
ATOM 2116 N N . VAL A 1 260 ? -17.917 17.844 10.951 1.00 61.59 260 VAL A N 1
ATOM 2117 C CA . VAL A 1 260 ? -19.219 18.492 11.142 1.00 61.59 260 VAL A CA 1
ATOM 2118 C C . VAL A 1 260 ? -20.117 17.613 12.011 1.00 61.59 260 VAL A C 1
ATOM 2120 O O . VAL A 1 260 ? -20.663 18.091 13.005 1.00 61.59 260 VAL A O 1
ATOM 2123 N N . LYS A 1 261 ? -20.202 16.308 11.720 1.00 59.25 261 LYS A N 1
ATOM 2124 C CA . LYS A 1 261 ? -20.961 15.350 12.544 1.00 59.25 261 LYS A CA 1
ATOM 2125 C C . LYS A 1 261 ? -20.447 15.265 13.982 1.00 59.25 261 LYS A C 1
ATOM 2127 O O . LYS A 1 261 ? -21.251 15.180 14.908 1.00 59.25 261 LYS A O 1
ATOM 2132 N N . THR A 1 262 ? -19.132 15.317 14.180 1.00 51.03 262 THR A N 1
ATOM 2133 C CA . THR A 1 262 ? -18.508 15.273 15.511 1.00 51.03 262 THR A CA 1
ATOM 2134 C C . THR A 1 262 ? -18.820 16.546 16.302 1.00 51.03 262 THR A C 1
ATOM 2136 O O . THR A 1 262 ? -19.238 16.455 17.453 1.00 51.03 262 THR A O 1
ATOM 2139 N N . LYS A 1 263 ? -18.744 17.729 15.673 1.00 54.91 263 LYS A N 1
ATOM 2140 C CA . LYS A 1 263 ? -19.121 19.012 16.295 1.00 54.91 263 LYS A CA 1
ATOM 2141 C C . LYS A 1 263 ? -20.604 19.071 16.659 1.00 54.91 263 LYS A C 1
ATOM 2143 O O . LYS A 1 263 ? -20.954 19.538 17.739 1.00 54.91 263 LYS A O 1
ATOM 2148 N N . LEU A 1 264 ? -21.473 1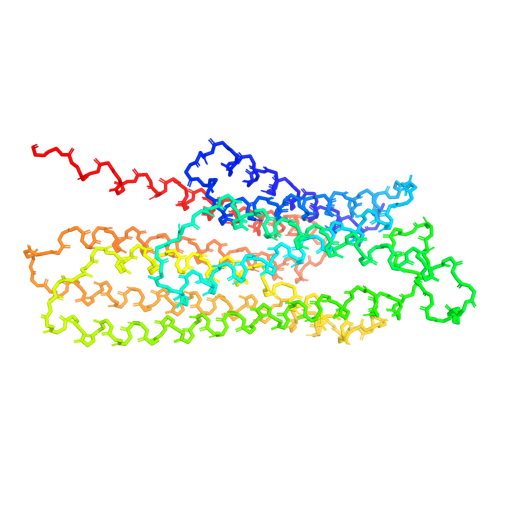8.571 15.779 1.00 64.19 264 LEU A N 1
ATOM 2149 C CA . LEU A 1 264 ? -22.912 18.490 16.034 1.00 64.19 264 LEU A CA 1
ATOM 2150 C C . LEU A 1 264 ? -23.222 17.563 17.216 1.00 64.19 264 LEU A C 1
ATOM 2152 O O . LEU A 1 264 ? -24.016 17.945 18.072 1.00 64.19 264 LEU A O 1
ATOM 2156 N N . ARG A 1 265 ? -22.557 16.402 17.320 1.00 60.31 265 ARG A N 1
ATOM 2157 C CA . ARG A 1 265 ? -22.665 15.522 18.498 1.00 60.31 265 ARG A CA 1
ATOM 2158 C C . ARG A 1 265 ? -22.223 16.212 19.783 1.00 60.31 265 ARG A C 1
ATOM 2160 O O . ARG A 1 265 ? -22.926 16.125 20.779 1.00 60.31 265 ARG A O 1
ATOM 2167 N N . ILE A 1 266 ? -21.096 16.921 19.766 1.00 55.69 266 ILE A N 1
ATOM 2168 C CA . ILE A 1 266 ? -20.591 17.631 20.953 1.00 55.69 266 ILE A CA 1
ATOM 2169 C C . ILE A 1 266 ? -21.565 18.724 21.393 1.00 55.69 266 ILE A C 1
ATOM 2171 O O . ILE A 1 266 ? -21.873 18.825 22.577 1.00 55.69 266 ILE A O 1
ATOM 2175 N N . ASN A 1 267 ? -22.130 19.480 20.447 1.00 62.09 267 ASN A N 1
ATOM 2176 C CA . ASN A 1 267 ? -23.188 20.450 20.742 1.00 62.09 267 ASN A CA 1
ATOM 2177 C C . ASN A 1 267 ? -24.469 19.794 21.285 1.00 62.09 267 ASN A C 1
ATOM 2179 O O . ASN A 1 267 ? -25.178 20.418 22.071 1.00 62.09 267 ASN A O 1
ATOM 2183 N N . GLN A 1 268 ? -24.785 18.562 20.876 1.00 63.59 268 GLN A N 1
ATOM 2184 C CA . GLN A 1 268 ? -25.908 17.798 21.428 1.00 63.59 268 GLN A CA 1
ATOM 2185 C C . GLN A 1 268 ? -25.626 17.328 22.865 1.00 63.59 268 GLN A C 1
ATOM 2187 O O . GLN A 1 268 ? -26.510 17.438 23.710 1.00 63.59 268 GLN A O 1
ATOM 2192 N N . PHE A 1 269 ? -24.403 16.883 23.176 1.00 55.19 269 PHE A N 1
ATOM 2193 C CA . PHE A 1 269 ? -24.003 16.498 24.538 1.00 55.19 269 PHE A CA 1
ATOM 2194 C C . PHE A 1 269 ? -23.881 17.690 25.493 1.00 55.19 269 PHE A C 1
ATOM 2196 O O . PHE A 1 269 ? -24.245 17.569 26.658 1.00 55.19 269 PHE A O 1
ATOM 2203 N N . ALA A 1 270 ? -23.472 18.864 25.001 1.00 57.56 270 ALA A N 1
ATOM 2204 C CA . ALA A 1 270 ? -23.454 20.108 25.777 1.00 57.56 270 ALA A CA 1
ATOM 2205 C C . ALA A 1 270 ? -24.853 20.565 26.247 1.00 57.56 270 ALA A C 1
ATOM 2207 O O . ALA A 1 270 ? -24.954 21.449 27.092 1.00 57.56 270 ALA A O 1
ATOM 2208 N N . ARG A 1 271 ? -25.932 19.977 25.706 1.00 60.66 271 ARG A N 1
ATOM 2209 C CA . ARG A 1 271 ? -27.325 20.253 26.094 1.00 60.66 271 ARG A CA 1
ATOM 2210 C C . ARG A 1 271 ? -27.909 19.241 27.096 1.00 60.66 271 ARG A C 1
ATOM 2212 O O . ARG A 1 271 ? -29.062 19.408 27.481 1.00 60.66 271 ARG A O 1
ATOM 2219 N N . GLN A 1 272 ? -27.172 18.201 27.508 1.00 55.81 272 GLN A N 1
ATOM 2220 C CA . GLN A 1 272 ? -27.639 17.210 28.496 1.00 55.81 272 GLN A CA 1
ATOM 2221 C C . GLN A 1 272 ? -27.220 17.577 29.945 1.00 55.81 272 GLN A C 1
ATOM 2223 O O . GLN A 1 272 ? -26.200 18.239 30.127 1.00 55.81 272 GLN A O 1
ATOM 2228 N N . PRO A 1 273 ? -27.990 17.174 30.982 1.00 56.28 273 PRO A N 1
ATOM 2229 C CA . PRO A 1 273 ? -27.758 17.555 32.385 1.00 56.28 273 PRO A CA 1
ATOM 2230 C C . PRO A 1 273 ? -26.554 16.861 33.066 1.00 56.28 273 PRO A C 1
ATOM 2232 O O . PRO A 1 273 ? -26.247 15.699 32.820 1.00 56.28 273 PRO A O 1
ATOM 2235 N N . GLN A 1 274 ? -25.896 17.604 33.962 1.00 52.03 274 GLN A N 1
ATOM 2236 C CA . GLN A 1 274 ? -24.459 17.576 34.294 1.00 52.03 274 GLN A CA 1
ATOM 2237 C C . GLN A 1 274 ? -23.872 16.312 34.970 1.00 52.03 274 GLN A C 1
ATOM 2239 O O . GLN A 1 274 ? -22.655 16.110 34.909 1.00 52.03 274 GLN A O 1
ATOM 2244 N N . ASP A 1 275 ? -24.676 15.440 35.582 1.00 52.72 275 ASP A N 1
ATOM 2245 C CA . ASP A 1 275 ? -24.175 14.519 36.625 1.00 52.72 275 ASP A CA 1
ATOM 2246 C C . ASP A 1 275 ? -23.467 13.242 36.122 1.00 52.72 275 ASP A C 1
ATOM 2248 O O . ASP A 1 275 ? -22.849 12.518 36.899 1.00 52.72 275 ASP A O 1
ATOM 2252 N N . THR A 1 276 ? -23.469 12.973 34.812 1.00 52.62 276 THR A N 1
ATOM 2253 C CA . THR A 1 276 ? -22.723 11.851 34.184 1.00 52.62 276 THR A CA 1
ATOM 2254 C C . THR A 1 276 ? -21.709 12.298 33.120 1.00 52.62 276 THR A C 1
ATOM 2256 O O . THR A 1 276 ? -21.045 11.463 32.508 1.00 52.62 276 THR A O 1
ATOM 2259 N N . ILE A 1 277 ? -21.575 13.610 32.885 1.00 53.44 277 ILE A N 1
ATOM 2260 C CA . ILE A 1 277 ? -21.100 14.169 31.603 1.00 53.44 277 ILE A CA 1
ATOM 2261 C C . ILE A 1 277 ? -19.616 14.561 31.598 1.00 53.44 277 ILE A C 1
ATOM 2263 O O . ILE A 1 277 ? -18.993 14.589 30.535 1.00 53.44 277 ILE A O 1
ATOM 2267 N N . ARG A 1 278 ? -19.020 14.854 32.760 1.00 50.62 278 ARG A N 1
ATOM 2268 C CA . ARG A 1 278 ? -17.733 15.576 32.842 1.00 50.62 278 ARG A CA 1
ATOM 2269 C C . ARG A 1 278 ? -16.533 14.824 32.242 1.00 50.62 278 ARG A C 1
ATOM 2271 O O . ARG A 1 278 ? -15.607 15.461 31.748 1.00 50.62 278 ARG A O 1
ATOM 2278 N N . THR A 1 279 ? -16.544 13.491 32.260 1.00 50.97 279 THR A N 1
ATOM 2279 C CA . THR A 1 279 ? -15.489 12.647 31.665 1.00 50.97 279 THR A CA 1
ATOM 2280 C C . THR A 1 279 ? -15.687 12.411 30.164 1.00 50.97 279 THR A C 1
ATOM 2282 O O . THR A 1 279 ? -14.706 12.452 29.427 1.00 50.97 279 THR A O 1
ATOM 2285 N N . ASP A 1 280 ? -16.929 12.243 29.687 1.00 50.50 280 ASP A N 1
ATOM 2286 C CA . ASP A 1 280 ? -17.234 12.050 28.252 1.00 50.50 280 ASP A CA 1
ATOM 2287 C C . ASP A 1 280 ? -16.998 13.351 27.451 1.00 50.50 280 ASP A C 1
ATOM 2289 O O . ASP A 1 280 ? -16.436 13.321 26.360 1.00 50.50 280 ASP A O 1
ATOM 2293 N N . THR A 1 281 ? -17.319 14.523 28.021 1.00 50.19 281 THR A N 1
ATOM 2294 C CA . THR A 1 281 ? -17.110 15.829 27.352 1.00 50.19 281 THR A CA 1
ATOM 2295 C C . THR A 1 281 ? -15.641 16.194 27.167 1.00 50.19 281 THR A C 1
ATOM 2297 O O . THR A 1 281 ? -15.283 16.726 26.116 1.00 50.19 281 THR A O 1
ATOM 2300 N N . LYS A 1 282 ? -14.772 15.900 28.146 1.00 53.12 282 LYS A N 1
ATOM 2301 C CA . LYS A 1 282 ? -13.326 16.159 28.020 1.00 53.12 282 LYS A CA 1
ATOM 2302 C C . LYS A 1 282 ? -12.707 15.287 26.922 1.00 53.12 282 LYS A C 1
ATOM 2304 O O . LYS A 1 282 ? -11.975 15.797 26.076 1.00 53.12 282 LYS A O 1
ATOM 2309 N N . LEU A 1 283 ? -13.074 14.005 26.894 1.00 54.00 283 LEU A N 1
ATOM 2310 C CA . LEU A 1 283 ? -12.613 13.040 25.899 1.00 54.00 283 LEU A CA 1
ATOM 2311 C C . LEU A 1 283 ? -13.122 13.382 24.488 1.00 54.00 283 LEU A C 1
ATOM 2313 O O . LEU A 1 283 ? -12.374 13.299 23.515 1.00 54.00 283 LEU A O 1
ATOM 2317 N N . ASP A 1 284 ? -14.372 13.827 24.361 1.00 51.88 284 ASP A N 1
ATOM 2318 C CA . ASP A 1 284 ? -14.932 14.266 23.081 1.00 51.88 284 ASP A CA 1
ATOM 2319 C C . ASP A 1 284 ? -14.344 15.601 22.593 1.00 51.88 284 ASP A C 1
ATOM 2321 O O . ASP A 1 284 ? -14.166 15.778 21.386 1.00 51.88 284 ASP A O 1
ATOM 2325 N N . HIS A 1 285 ? -13.962 16.519 23.488 1.00 56.16 285 HIS A N 1
ATOM 2326 C CA . HIS A 1 285 ? -13.223 17.732 23.118 1.00 56.16 285 HIS A CA 1
ATOM 2327 C C . HIS A 1 285 ? -11.803 17.441 22.630 1.00 56.16 285 HIS A C 1
ATOM 2329 O O . HIS A 1 285 ? -11.407 17.982 21.595 1.00 56.16 285 HIS A O 1
ATOM 2335 N N . GLU A 1 286 ? -11.059 16.556 23.297 1.00 58.97 286 GLU A N 1
ATOM 2336 C CA . GLU A 1 286 ? -9.742 16.124 22.810 1.00 58.97 286 GLU A CA 1
ATOM 2337 C C . GLU A 1 286 ? -9.850 15.414 21.454 1.00 58.97 286 GLU A C 1
ATOM 2339 O O . GLU A 1 286 ? -9.075 15.696 20.540 1.00 58.97 286 GLU A O 1
ATOM 2344 N N . ARG A 1 287 ? -10.865 14.561 21.265 1.00 57.00 287 ARG A N 1
ATOM 2345 C CA . ARG A 1 287 ? -11.152 13.911 19.973 1.00 57.00 287 ARG A CA 1
ATOM 2346 C C . ARG A 1 287 ? -11.534 14.907 18.885 1.00 57.00 287 ARG A C 1
ATOM 2348 O O . ARG A 1 287 ? -11.113 14.749 17.739 1.00 57.00 287 ARG A O 1
ATOM 2355 N N . PHE A 1 288 ? -12.318 15.929 19.213 1.00 56.81 288 PHE A N 1
ATOM 2356 C CA . PHE A 1 288 ? -12.679 16.988 18.275 1.00 56.81 288 PHE A CA 1
ATOM 2357 C C . PHE A 1 288 ? -11.464 17.802 17.860 1.00 56.81 288 PHE A C 1
ATOM 2359 O O . PHE A 1 288 ? -11.240 17.976 16.665 1.00 56.81 288 PHE A O 1
ATOM 2366 N N . PHE A 1 289 ? -10.646 18.222 18.823 1.00 58.09 289 PHE A N 1
ATOM 2367 C CA . PHE A 1 289 ? -9.405 18.937 18.555 1.00 58.09 289 PHE A CA 1
ATOM 2368 C C . PHE A 1 289 ? -8.464 18.106 17.677 1.00 58.09 289 PHE A C 1
ATOM 2370 O O . PHE A 1 289 ? -7.995 18.585 16.647 1.00 58.09 289 PHE A O 1
ATOM 2377 N N . LEU A 1 290 ? -8.283 16.827 18.018 1.00 59.09 290 LEU A N 1
ATOM 2378 C CA . LEU A 1 290 ? -7.490 15.880 17.243 1.00 59.09 290 LEU A CA 1
ATOM 2379 C C . LEU A 1 290 ? -8.010 15.738 15.804 1.00 59.09 290 LEU A C 1
ATOM 2381 O O . LEU A 1 290 ? -7.232 15.757 14.853 1.00 59.09 290 LEU A O 1
ATOM 2385 N N . THR A 1 291 ? -9.327 15.634 15.624 1.00 53.88 291 THR A N 1
ATOM 2386 C CA . THR A 1 291 ? -9.951 15.515 14.297 1.00 53.88 291 THR A CA 1
ATOM 2387 C C . THR A 1 291 ? -9.804 16.811 13.489 1.00 53.88 291 THR A C 1
ATOM 2389 O O . THR A 1 291 ? -9.554 16.751 12.283 1.00 53.88 291 THR A O 1
ATOM 2392 N N . VAL A 1 292 ? -9.927 17.981 14.131 1.00 56.91 292 VAL A N 1
ATOM 2393 C CA . VAL A 1 292 ? -9.770 19.301 13.489 1.00 56.91 292 VAL A CA 1
ATOM 2394 C C . VAL A 1 292 ? -8.333 19.482 13.035 1.00 56.91 292 VAL A C 1
ATOM 2396 O O . VAL A 1 292 ? -8.102 19.760 11.862 1.00 56.91 292 VAL A O 1
ATOM 2399 N N . LEU A 1 293 ? -7.377 19.241 13.930 1.00 62.16 293 LEU A N 1
ATOM 2400 C CA . LEU A 1 293 ? -5.951 19.344 13.649 1.00 62.16 293 LEU A CA 1
ATOM 2401 C C . LEU A 1 293 ? -5.554 18.452 12.471 1.00 62.16 293 LEU A C 1
ATOM 2403 O O . LEU A 1 293 ? -4.921 18.903 11.525 1.00 62.16 293 LEU A O 1
ATOM 2407 N N . ILE A 1 294 ? -6.005 17.201 12.479 1.00 59.72 294 ILE A N 1
ATOM 2408 C CA . ILE A 1 294 ? -5.746 16.242 11.405 1.00 59.72 294 ILE A CA 1
ATOM 2409 C C . ILE A 1 294 ? -6.338 16.697 10.071 1.00 59.72 294 ILE A C 1
ATOM 2411 O O . ILE A 1 294 ? -5.678 16.583 9.042 1.00 59.72 294 ILE A O 1
ATOM 2415 N N . SER A 1 295 ? -7.575 17.192 10.073 1.00 53.19 295 SER A N 1
ATOM 2416 C CA . SER A 1 295 ? -8.240 17.618 8.839 1.00 53.19 295 SER A CA 1
ATOM 2417 C C . SER A 1 295 ? -7.603 18.882 8.268 1.00 53.19 295 SER A C 1
ATOM 2419 O O . SER A 1 295 ? -7.458 18.987 7.057 1.00 53.19 295 SER A O 1
ATOM 2421 N N . VAL A 1 296 ? -7.167 19.807 9.127 1.00 58.69 296 VAL A N 1
ATOM 2422 C CA . VAL A 1 296 ? -6.407 21.002 8.730 1.00 58.69 296 VAL A CA 1
ATOM 2423 C C . VAL A 1 296 ? -5.058 20.609 8.132 1.00 58.69 296 VAL A C 1
ATOM 2425 O O . VAL A 1 296 ? -4.692 21.102 7.071 1.00 58.69 296 VAL A O 1
ATOM 2428 N N . VAL A 1 297 ? -4.340 19.684 8.769 1.00 62.72 297 VAL A N 1
ATOM 2429 C CA . VAL A 1 297 ? -3.028 19.212 8.305 1.00 62.72 297 VAL A CA 1
ATOM 2430 C C . VAL A 1 297 ? -3.139 18.470 6.963 1.00 62.72 297 VAL A C 1
ATOM 2432 O O . VAL A 1 297 ? -2.328 18.700 6.063 1.00 62.72 297 VAL A O 1
ATOM 2435 N N . LEU A 1 298 ? -4.179 17.647 6.782 1.00 59.03 298 LEU A N 1
ATOM 2436 C CA . LEU A 1 298 ? -4.494 16.999 5.502 1.00 59.03 298 LEU A CA 1
ATOM 2437 C C . LEU A 1 298 ? -4.875 18.022 4.415 1.00 59.03 298 LEU A C 1
ATOM 2439 O O . LEU A 1 298 ? -4.352 17.945 3.305 1.00 59.03 298 LEU A O 1
ATOM 2443 N N . ALA A 1 299 ? -5.719 19.008 4.742 1.00 59.38 299 ALA A N 1
ATOM 2444 C CA . ALA A 1 299 ? -6.144 20.062 3.816 1.00 59.38 299 ALA A CA 1
ATOM 2445 C C . ALA A 1 299 ? -4.984 20.947 3.357 1.00 59.38 299 ALA A C 1
ATOM 2447 O O . ALA A 1 299 ? -4.865 21.235 2.167 1.00 59.38 299 ALA A O 1
ATOM 2448 N N . LEU A 1 300 ? -4.098 21.327 4.278 1.00 64.56 300 LEU A N 1
ATOM 2449 C CA . LEU A 1 300 ? -2.906 22.113 3.973 1.00 64.56 300 LEU A CA 1
ATOM 2450 C C . LEU A 1 300 ? -1.963 21.354 3.031 1.00 64.56 300 LEU A C 1
ATOM 2452 O O . LEU A 1 300 ? -1.465 21.919 2.061 1.00 64.56 300 LEU A O 1
ATOM 2456 N N . SER A 1 301 ? -1.755 20.064 3.283 1.00 64.50 301 SER A N 1
ATOM 2457 C CA . SER A 1 301 ? -0.825 19.251 2.488 1.00 64.50 301 SER A CA 1
ATOM 2458 C C . SER A 1 301 ? -1.349 18.971 1.087 1.00 64.50 301 SER A C 1
ATOM 2460 O O . SER A 1 301 ? -0.599 18.987 0.111 1.00 64.50 301 SER A O 1
ATOM 2462 N N . PHE A 1 302 ? -2.662 18.804 0.961 1.00 61.44 302 PHE A N 1
ATOM 2463 C CA . PHE A 1 302 ? -3.306 18.736 -0.340 1.00 61.44 302 PHE A CA 1
ATOM 2464 C C . PHE A 1 302 ? -3.275 20.072 -1.084 1.00 61.44 302 PHE A C 1
ATOM 2466 O O . PHE A 1 302 ? -2.978 20.084 -2.273 1.00 61.44 302 PHE A O 1
ATOM 2473 N N . ALA A 1 303 ? -3.525 21.200 -0.412 1.00 63.50 303 ALA A N 1
ATOM 2474 C CA . ALA A 1 303 ? -3.424 22.518 -1.038 1.00 63.50 303 ALA A CA 1
ATOM 2475 C C . ALA A 1 303 ? -2.009 22.764 -1.587 1.00 63.50 303 ALA A C 1
ATOM 2477 O O . ALA A 1 303 ? -1.857 23.213 -2.720 1.00 63.50 303 ALA A O 1
ATOM 2478 N N . LEU A 1 304 ? -0.974 22.384 -0.831 1.00 66.12 304 LEU A N 1
ATOM 2479 C CA . LEU A 1 304 ? 0.415 22.433 -1.291 1.00 66.12 304 LEU A CA 1
ATOM 2480 C C . LEU A 1 304 ? 0.670 21.511 -2.491 1.00 66.12 304 LEU A C 1
ATOM 2482 O O . LEU A 1 304 ? 1.460 21.856 -3.363 1.00 66.12 304 LEU A O 1
ATOM 2486 N N . ASN A 1 305 ? -0.005 20.365 -2.571 1.00 65.62 305 ASN A N 1
ATOM 2487 C CA . ASN A 1 305 ? 0.082 19.457 -3.716 1.00 65.62 305 ASN A CA 1
ATOM 2488 C C . ASN A 1 305 ? -0.585 20.007 -4.974 1.00 65.62 305 ASN A C 1
ATOM 2490 O O . ASN A 1 305 ? 0.036 20.003 -6.033 1.00 65.62 305 ASN A O 1
ATOM 2494 N N . VAL A 1 306 ? -1.778 20.585 -4.843 1.00 63.75 306 VAL A N 1
ATOM 2495 C CA . VAL A 1 306 ? -2.444 21.291 -5.945 1.00 63.75 306 VAL A CA 1
ATOM 2496 C C . VAL A 1 306 ? -1.595 22.474 -6.418 1.00 63.75 306 VAL A C 1
ATOM 2498 O O . VAL A 1 306 ? -1.422 22.653 -7.618 1.00 63.75 306 VAL A O 1
ATOM 2501 N N . LEU A 1 307 ? -1.001 23.242 -5.498 1.00 66.75 307 LEU A N 1
ATOM 2502 C CA . LEU A 1 307 ? -0.090 24.339 -5.840 1.00 66.75 307 LEU A CA 1
ATOM 2503 C C . LEU A 1 307 ? 1.192 23.839 -6.518 1.00 66.75 307 LEU A C 1
ATOM 2505 O O . LEU A 1 307 ? 1.641 24.436 -7.490 1.00 66.75 307 LEU A O 1
ATOM 2509 N N . SER A 1 308 ? 1.766 22.729 -6.051 1.00 72.00 308 SER A N 1
ATOM 2510 C CA . SER A 1 308 ? 2.909 22.098 -6.715 1.00 72.00 308 SER A CA 1
ATOM 2511 C C . SER A 1 308 ? 2.575 21.600 -8.118 1.00 72.00 308 SER A C 1
ATOM 2513 O O . SER A 1 308 ? 3.467 21.564 -8.964 1.00 72.00 308 SER A O 1
ATOM 2515 N N . TRP A 1 309 ? 1.342 21.162 -8.353 1.00 63.91 309 TRP A N 1
ATOM 2516 C CA . TRP A 1 309 ? 0.890 20.736 -9.670 1.00 63.91 309 TRP A CA 1
ATOM 2517 C C . TRP A 1 309 ? 0.633 21.935 -10.591 1.00 63.91 309 TRP A C 1
ATOM 2519 O O . TRP A 1 309 ? 1.070 21.921 -11.735 1.00 63.91 309 TRP A O 1
ATOM 2529 N N . ALA A 1 310 ? 0.003 22.995 -10.076 1.00 69.31 310 ALA A N 1
ATOM 2530 C CA . ALA A 1 310 ? -0.286 24.221 -10.823 1.00 69.31 310 ALA A CA 1
ATOM 2531 C C . ALA A 1 310 ? 0.978 25.002 -11.223 1.00 69.31 310 ALA A C 1
ATOM 2533 O O . ALA A 1 310 ? 0.980 25.695 -12.237 1.00 69.31 310 ALA A O 1
ATOM 2534 N N . PHE A 1 311 ? 2.055 24.879 -10.442 1.00 76.12 311 PHE A N 1
ATOM 2535 C CA . PHE A 1 311 ? 3.346 25.515 -10.709 1.00 76.12 311 PHE A CA 1
ATOM 2536 C C . PHE A 1 311 ? 4.449 24.460 -10.836 1.00 76.12 311 PHE A C 1
ATOM 2538 O O . PHE A 1 311 ? 5.291 24.337 -9.938 1.00 76.12 311 PHE A O 1
ATOM 2545 N N . PRO A 1 312 ? 4.469 23.688 -11.938 1.00 64.94 312 PRO A N 1
ATOM 2546 C CA . PRO A 1 312 ? 5.403 22.588 -12.091 1.00 64.94 312 PRO A CA 1
ATOM 2547 C C . PRO A 1 312 ? 6.853 23.076 -12.056 1.00 64.94 312 PRO A C 1
ATOM 2549 O O . PRO A 1 312 ? 7.679 22.397 -11.465 1.00 64.94 312 PRO A O 1
ATOM 2552 N N . ASP A 1 313 ? 7.194 24.250 -12.582 1.00 73.62 313 ASP A N 1
ATOM 2553 C CA . ASP A 1 313 ? 8.593 24.714 -12.624 1.00 73.62 313 ASP A CA 1
ATOM 2554 C C . ASP A 1 313 ? 9.163 25.117 -11.252 1.00 73.62 313 ASP A C 1
ATOM 2556 O O . ASP A 1 313 ? 10.370 25.306 -11.091 1.00 73.62 313 ASP A O 1
ATOM 2560 N N . ASN A 1 314 ? 8.318 25.215 -10.221 1.00 75.12 314 ASN A N 1
ATOM 2561 C CA . ASN A 1 314 ? 8.746 25.626 -8.894 1.00 75.12 314 ASN A CA 1
ATOM 2562 C C . ASN A 1 314 ? 9.153 24.420 -8.026 1.00 75.12 314 ASN A C 1
ATOM 2564 O O . ASN A 1 314 ? 8.345 23.800 -7.329 1.00 75.12 314 ASN A O 1
ATOM 2568 N N . HIS A 1 315 ? 10.454 24.122 -8.023 1.00 70.44 315 HIS A N 1
ATOM 2569 C CA . HIS A 1 315 ? 11.045 23.036 -7.230 1.00 70.44 315 HIS A CA 1
ATOM 2570 C C . HIS A 1 315 ? 10.794 23.158 -5.718 1.00 70.44 315 HIS A C 1
ATOM 2572 O O . HIS A 1 315 ? 10.683 22.137 -5.036 1.00 70.44 315 HIS A O 1
ATOM 2578 N N . VAL A 1 316 ? 10.673 24.382 -5.191 1.00 74.75 316 VAL A N 1
ATOM 2579 C CA . VAL A 1 316 ? 10.404 24.628 -3.766 1.00 74.75 316 VAL A CA 1
ATOM 2580 C C . VAL A 1 316 ? 8.980 24.208 -3.413 1.00 74.75 316 VAL A C 1
ATOM 2582 O O . VAL A 1 316 ? 8.777 23.544 -2.402 1.00 74.75 316 VAL A O 1
ATOM 2585 N N . LEU A 1 317 ? 8.000 24.517 -4.266 1.00 72.38 317 LEU A N 1
ATOM 2586 C CA . LEU A 1 317 ? 6.607 24.094 -4.082 1.00 72.38 317 LEU A CA 1
ATOM 2587 C C . LEU A 1 317 ? 6.458 22.569 -4.115 1.00 72.38 317 LEU A C 1
ATOM 2589 O O . LEU A 1 317 ? 5.763 22.007 -3.269 1.00 72.38 317 LEU A O 1
ATOM 2593 N N . TYR A 1 318 ? 7.161 21.889 -5.023 1.00 67.69 318 TYR A N 1
ATOM 2594 C CA . TYR A 1 318 ? 7.183 20.423 -5.064 1.00 67.69 318 TYR A CA 1
ATOM 2595 C C . TYR A 1 318 ? 7.808 19.804 -3.815 1.00 67.69 318 TYR A C 1
ATOM 2597 O O . TYR A 1 318 ? 7.272 18.846 -3.245 1.00 67.69 318 TYR A O 1
ATOM 2605 N N . PHE A 1 319 ? 8.926 20.369 -3.363 1.00 69.81 319 PHE A N 1
ATOM 2606 C CA . PHE A 1 319 ? 9.573 19.942 -2.132 1.00 69.81 319 PHE A CA 1
ATOM 2607 C C . PHE A 1 319 ? 8.653 20.150 -0.922 1.00 69.81 319 PHE A C 1
ATOM 2609 O O . PHE A 1 319 ? 8.421 19.209 -0.168 1.00 69.81 319 PHE A O 1
ATOM 2616 N N . LEU A 1 320 ? 8.053 21.337 -0.777 1.00 71.62 320 LEU A N 1
ATOM 2617 C CA . LEU A 1 320 ? 7.116 21.656 0.305 1.00 71.62 320 LEU A CA 1
ATOM 2618 C C . LEU A 1 320 ? 5.873 20.765 0.280 1.00 71.62 320 LEU A C 1
ATOM 2620 O O . LEU A 1 320 ? 5.448 20.290 1.331 1.00 71.62 320 LEU A O 1
ATOM 2624 N N . SER A 1 321 ? 5.315 20.487 -0.900 1.00 68.62 321 SER A N 1
ATOM 2625 C CA . SER A 1 321 ? 4.204 19.547 -1.048 1.00 68.62 321 SER A CA 1
ATOM 2626 C C . SER A 1 321 ? 4.585 18.149 -0.578 1.00 68.62 321 SER A C 1
ATOM 2628 O O . SER A 1 321 ? 3.880 17.570 0.251 1.00 68.62 321 SER A O 1
ATOM 2630 N N . SER A 1 322 ? 5.721 17.639 -1.052 1.00 63.97 322 SER A N 1
ATOM 2631 C CA . SER A 1 322 ? 6.218 16.320 -0.669 1.00 63.97 322 SER A CA 1
ATOM 2632 C C . SER A 1 322 ? 6.407 16.255 0.844 1.00 63.97 322 SER A C 1
ATOM 2634 O O . SER A 1 322 ? 5.792 15.425 1.504 1.00 63.97 322 SER A O 1
ATOM 2636 N N . VAL A 1 323 ? 7.160 17.197 1.417 1.00 69.06 323 VAL A N 1
ATOM 2637 C CA . VAL A 1 323 ? 7.409 17.284 2.862 1.00 69.06 323 VAL A CA 1
ATOM 2638 C C . VAL A 1 323 ? 6.101 17.365 3.650 1.00 69.06 323 VAL A C 1
ATOM 2640 O O . VAL A 1 323 ? 5.952 16.643 4.632 1.00 69.06 323 VAL A O 1
ATOM 2643 N N . SER A 1 324 ? 5.130 18.172 3.213 1.00 67.12 324 SER A N 1
ATOM 2644 C CA . SER A 1 324 ? 3.848 18.324 3.911 1.00 67.12 324 SER A CA 1
ATOM 2645 C C . SER A 1 324 ? 3.071 17.009 4.010 1.00 67.12 324 SER A C 1
ATOM 2647 O O . SER A 1 324 ? 2.665 16.633 5.109 1.00 67.12 324 SER A O 1
ATOM 2649 N N . PHE A 1 325 ? 2.970 16.246 2.914 1.00 63.66 325 PHE A N 1
ATOM 2650 C CA . PHE A 1 325 ? 2.282 14.951 2.873 1.00 63.66 325 PHE A CA 1
ATOM 2651 C C . PHE A 1 325 ? 2.853 13.946 3.875 1.00 63.66 325 PHE A C 1
ATOM 2653 O O . PHE A 1 325 ? 2.105 13.203 4.513 1.00 63.66 325 PHE A O 1
ATOM 2660 N N . TYR A 1 326 ? 4.172 13.939 4.052 1.00 60.75 326 TYR A N 1
ATOM 2661 C CA . TYR A 1 326 ? 4.814 13.028 4.992 1.00 60.75 326 TYR A CA 1
ATOM 2662 C C . TYR A 1 326 ? 4.784 13.565 6.427 1.00 60.75 326 TYR A C 1
ATOM 2664 O O . TYR A 1 326 ? 4.490 12.800 7.347 1.00 60.75 326 TYR A O 1
ATOM 2672 N N . VAL A 1 327 ? 4.969 14.877 6.638 1.00 60.91 327 VAL A N 1
ATOM 2673 C CA . VAL A 1 327 ? 4.804 15.534 7.950 1.00 60.91 327 VAL A CA 1
ATOM 2674 C C . VAL A 1 327 ? 3.405 15.287 8.509 1.00 60.91 327 VAL A C 1
ATOM 2676 O O . VAL A 1 327 ? 3.278 15.029 9.702 1.00 60.91 327 VAL A O 1
ATOM 2679 N N . VAL A 1 328 ? 2.368 15.239 7.666 1.00 61.16 328 VAL A N 1
ATOM 2680 C CA . VAL A 1 328 ? 1.028 14.777 8.066 1.00 61.16 328 VAL A CA 1
ATOM 2681 C C . VAL A 1 328 ? 1.072 13.382 8.676 1.00 61.16 328 VAL A C 1
ATOM 2683 O O . VAL A 1 328 ? 0.468 13.155 9.720 1.00 61.16 328 VAL A O 1
ATOM 2686 N N . GLY A 1 329 ? 1.795 12.452 8.051 1.00 58.41 329 GLY A N 1
ATOM 2687 C CA . GLY A 1 329 ? 1.993 11.095 8.553 1.00 58.41 329 GLY A CA 1
ATOM 2688 C C . GLY A 1 329 ? 2.621 11.074 9.948 1.00 58.41 329 GLY A C 1
ATOM 2689 O O . GLY A 1 329 ? 2.080 10.421 10.836 1.00 58.41 329 GLY A O 1
ATOM 2690 N N . VAL A 1 330 ? 3.695 11.841 10.174 1.00 57.22 330 VAL A N 1
ATOM 2691 C CA . VAL A 1 330 ? 4.351 11.973 11.495 1.00 57.22 330 VAL A CA 1
ATOM 2692 C C . VAL A 1 330 ? 3.454 12.660 12.515 1.00 57.22 330 VAL A C 1
ATOM 2694 O O . VAL A 1 330 ? 3.341 12.182 13.639 1.00 57.22 330 VAL A O 1
ATOM 2697 N N . VAL A 1 331 ? 2.770 13.739 12.142 1.00 59.94 331 VAL A N 1
ATOM 2698 C CA . VAL A 1 331 ? 1.852 14.451 13.037 1.00 59.94 331 VAL A CA 1
ATOM 2699 C C . VAL A 1 331 ? 0.709 13.530 13.452 1.00 59.94 331 VAL A C 1
ATOM 2701 O O . VAL A 1 331 ? 0.444 13.398 14.641 1.00 59.94 331 VAL A O 1
ATOM 2704 N N . ILE A 1 332 ? 0.085 12.812 12.514 1.00 57.84 332 ILE A N 1
ATOM 2705 C CA . ILE A 1 332 ? -0.927 11.792 12.826 1.00 57.84 332 ILE A CA 1
ATOM 2706 C C . ILE A 1 332 ? -0.330 10.729 13.752 1.00 57.84 332 ILE A C 1
ATOM 2708 O O . ILE A 1 332 ? -0.930 10.383 14.763 1.00 57.84 332 ILE A O 1
ATOM 2712 N N . PHE A 1 333 ? 0.857 10.228 13.437 1.00 57.38 333 PHE A N 1
ATOM 2713 C CA . PHE A 1 333 ? 1.515 9.184 14.204 1.00 57.38 333 PHE A CA 1
ATOM 2714 C C . PHE A 1 333 ? 1.776 9.589 15.669 1.00 57.38 333 PHE A C 1
ATOM 2716 O O . PHE A 1 333 ? 1.340 8.891 16.588 1.00 57.38 333 PHE A O 1
ATOM 2723 N N . PHE A 1 334 ? 2.413 10.741 15.901 1.00 55.97 334 PHE A N 1
ATOM 2724 C CA . PHE A 1 334 ? 2.679 11.260 17.246 1.00 55.97 334 PHE A CA 1
ATOM 2725 C C . PHE A 1 334 ? 1.394 11.615 17.980 1.00 55.97 334 PHE A C 1
ATOM 2727 O O . PHE A 1 334 ? 1.253 11.279 19.151 1.00 55.97 334 PHE A O 1
ATOM 2734 N N . LEU A 1 335 ? 0.420 12.215 17.297 1.00 58.91 335 LEU A N 1
ATOM 2735 C CA . LEU A 1 335 ? -0.870 12.508 17.907 1.00 58.91 335 LEU A CA 1
ATOM 2736 C C . LEU A 1 335 ? -1.583 11.239 18.390 1.00 58.91 335 LEU A C 1
ATOM 2738 O O . LEU A 1 335 ? -2.229 11.270 19.427 1.00 58.91 335 LEU A O 1
ATOM 2742 N N . PHE A 1 336 ? -1.471 10.110 17.693 1.00 55.41 336 PHE A N 1
ATOM 2743 C CA . PHE A 1 336 ? -2.118 8.869 18.132 1.00 55.41 336 PHE A CA 1
ATOM 2744 C C . PHE A 1 336 ? -1.346 8.122 19.227 1.00 55.41 336 PHE A C 1
ATOM 2746 O O . PHE A 1 336 ? -1.964 7.419 20.029 1.00 55.41 336 PHE A O 1
ATOM 2753 N N . ILE A 1 337 ? -0.021 8.266 19.281 1.00 54.38 337 ILE A N 1
ATOM 2754 C CA . ILE A 1 337 ? 0.823 7.605 20.286 1.00 54.38 337 ILE A CA 1
ATOM 2755 C C . ILE A 1 337 ? 0.927 8.418 21.571 1.00 54.38 337 ILE A C 1
ATOM 2757 O O . ILE A 1 337 ? 0.695 7.870 22.647 1.00 54.38 337 ILE A O 1
ATOM 2761 N N . CYS A 1 338 ? 1.189 9.720 21.478 1.00 50.19 338 CYS A N 1
ATOM 2762 C CA . CYS A 1 338 ? 1.267 10.598 22.643 1.00 50.19 338 CYS A CA 1
ATOM 2763 C C . CYS A 1 338 ? -0.093 10.722 23.340 1.00 50.19 338 CYS A C 1
ATOM 2765 O O . CYS A 1 338 ? -0.150 10.755 24.565 1.00 50.19 338 CYS A O 1
ATOM 2767 N N . ASN A 1 339 ? -1.195 10.695 22.585 1.00 51.56 339 ASN A N 1
ATOM 2768 C CA . ASN A 1 339 ? -2.538 10.800 23.159 1.00 51.56 339 ASN A CA 1
ATOM 2769 C C . ASN A 1 339 ? -3.088 9.455 23.675 1.00 51.56 339 ASN A C 1
ATOM 2771 O O . ASN A 1 339 ? -4.156 9.408 24.276 1.00 51.56 339 ASN A O 1
ATOM 2775 N N . ARG A 1 340 ? -2.351 8.345 23.500 1.00 47.12 340 ARG A N 1
ATOM 2776 C CA . ARG A 1 340 ? -2.695 7.047 24.108 1.00 47.12 340 ARG A CA 1
ATOM 2777 C C . ARG A 1 340 ? -2.397 7.000 25.612 1.00 47.12 340 ARG A C 1
ATOM 2779 O O . ARG A 1 340 ? -2.867 6.089 26.287 1.00 47.12 340 ARG A O 1
ATOM 2786 N N . HIS A 1 341 ? -1.628 7.961 26.130 1.00 40.50 341 HIS A N 1
ATOM 2787 C CA . HIS A 1 341 ? -1.064 7.913 27.480 1.00 40.50 341 HIS A CA 1
ATOM 2788 C C . HIS A 1 341 ? -1.934 8.525 28.589 1.00 40.50 341 HIS A C 1
ATOM 2790 O O . HIS A 1 341 ? -1.563 8.418 29.756 1.00 40.50 341 HIS A O 1
ATOM 2796 N N . VAL A 1 342 ? -3.082 9.135 28.273 1.00 40.06 342 VAL A N 1
ATOM 2797 C CA . VAL A 1 342 ? -3.854 9.890 29.281 1.00 40.06 342 VAL A CA 1
ATOM 2798 C C . VAL A 1 342 ? -4.979 9.066 29.928 1.00 40.06 342 VAL A C 1
ATOM 2800 O O . VAL A 1 342 ? -5.265 9.256 31.108 1.00 40.06 342 VAL A O 1
ATOM 2803 N N . ASP A 1 343 ? -5.542 8.065 29.245 1.00 38.94 343 ASP A N 1
ATOM 2804 C CA . ASP A 1 343 ? -6.686 7.313 29.797 1.00 38.94 343 ASP A CA 1
ATOM 2805 C C . ASP A 1 343 ? -6.299 6.109 30.676 1.00 38.94 343 ASP A C 1
ATOM 2807 O O . ASP A 1 343 ? -7.099 5.669 31.501 1.00 38.94 343 ASP A O 1
ATOM 2811 N N . GLN A 1 344 ? -5.074 5.579 30.563 1.00 38.09 344 GLN A N 1
ATOM 2812 C CA . GLN A 1 344 ? -4.644 4.432 31.384 1.00 38.09 344 GLN A CA 1
ATOM 2813 C C . GLN A 1 344 ? -4.138 4.817 32.784 1.00 38.09 344 GLN A C 1
ATOM 2815 O O . GLN A 1 344 ? -4.044 3.947 33.647 1.00 38.09 344 GLN A O 1
ATOM 2820 N N . TRP A 1 345 ? -3.868 6.101 33.043 1.00 33.97 345 TRP A N 1
ATOM 2821 C CA . TRP A 1 345 ? -3.300 6.564 34.319 1.00 33.97 345 TRP A CA 1
ATOM 2822 C C . TRP A 1 345 ? -4.300 7.250 35.260 1.00 33.97 345 TRP A C 1
ATOM 2824 O O . TRP A 1 345 ? -4.038 7.338 36.455 1.00 33.97 345 TRP A O 1
ATOM 2834 N N . CYS A 1 346 ? -5.479 7.667 34.785 1.00 36.38 346 CYS A N 1
ATOM 2835 C CA . CYS A 1 346 ? -6.500 8.287 35.648 1.00 36.38 346 CYS A CA 1
ATOM 2836 C C . CYS A 1 346 ? -7.509 7.294 36.257 1.00 36.38 346 CYS A C 1
ATOM 2838 O O . CYS A 1 346 ? -8.498 7.705 36.862 1.00 36.38 346 CYS A O 1
ATOM 2840 N N . GLY A 1 347 ? -7.271 5.988 36.120 1.00 43.75 347 GLY A N 1
ATOM 2841 C CA . GLY A 1 347 ? -8.234 4.946 36.463 1.00 43.75 347 GLY A CA 1
ATOM 2842 C C . GLY A 1 347 ? -7.755 3.906 37.471 1.00 43.75 347 GLY A C 1
ATOM 2843 O O . GLY A 1 347 ? -8.040 2.737 37.237 1.00 43.75 347 GLY A O 1
ATOM 2844 N N . ARG A 1 348 ? -7.045 4.278 38.551 1.00 37.22 348 ARG A N 1
ATOM 2845 C CA . ARG A 1 348 ? -7.029 3.538 39.841 1.00 37.22 348 ARG A CA 1
ATOM 2846 C C . ARG A 1 348 ? -6.129 4.197 40.895 1.00 37.22 348 ARG A C 1
ATOM 2848 O O . ARG A 1 348 ? -4.939 3.928 40.962 1.00 37.22 348 ARG A O 1
ATOM 2855 N N . SER A 1 349 ? -6.753 4.957 41.784 1.00 31.62 349 SER A N 1
ATOM 2856 C CA . SER A 1 349 ? -6.452 4.930 43.221 1.00 31.62 349 SER A CA 1
ATOM 2857 C C . SER A 1 349 ? -7.665 5.510 43.954 1.00 31.62 349 SER A C 1
ATOM 2859 O O . SER A 1 349 ? -7.785 6.723 44.121 1.00 31.62 349 SER A O 1
ATOM 2861 N N . ARG A 1 350 ? -8.623 4.635 44.275 1.00 34.28 350 ARG A N 1
ATOM 2862 C CA . ARG A 1 350 ? -9.377 4.782 45.521 1.00 34.28 350 ARG A CA 1
ATOM 2863 C C . ARG A 1 350 ? -8.552 4.133 46.610 1.00 34.28 350 ARG A C 1
ATOM 2865 O O . ARG A 1 350 ? -7.952 3.082 46.280 1.00 34.28 350 ARG A O 1
#